Protein AF-0000000070386193 (afdb_homodimer)

Structure (mmCIF, N/CA/C/O backbone):
data_AF-0000000070386193-model_v1
#
loop_
_entity.id
_entity.type
_entity.pdbx_description
1 polymer 'Prefoldin, alpha subunit'
#
loop_
_atom_site.group_PDB
_atom_site.id
_atom_site.type_symbol
_atom_site.label_atom_id
_atom_site.label_alt_id
_atom_site.label_comp_id
_atom_site.label_asym_id
_atom_site.label_entity_id
_atom_site.label_seq_id
_atom_site.pdbx_PDB_ins_code
_atom_site.Cartn_x
_atom_site.Cartn_y
_atom_site.Cartn_z
_atom_site.occupancy
_atom_site.B_iso_or_equiv
_atom_site.auth_seq_id
_atom_site.auth_comp_id
_atom_site.auth_asym_id
_atom_site.auth_atom_id
_atom_site.pdbx_PDB_model_num
ATOM 1 N N . MET A 1 1 ? -49.719 42.375 26.406 1 38.84 1 MET A N 1
ATOM 2 C CA . MET A 1 1 ? -48.562 41.531 26.719 1 38.84 1 MET A CA 1
ATOM 3 C C . MET A 1 1 ? -47.625 41.406 25.516 1 38.84 1 MET A C 1
ATOM 5 O O . MET A 1 1 ? -47.938 40.688 24.562 1 38.84 1 MET A O 1
ATOM 9 N N . SER A 1 2 ? -46.938 42.469 25.047 1 48.66 2 SER A N 1
ATOM 10 C CA . SER A 1 2 ? -46 42.594 23.938 1 48.66 2 SER A CA 1
ATOM 11 C C . SER A 1 2 ? -44.812 41.625 24.109 1 48.66 2 SER A C 1
ATOM 13 O O . SER A 1 2 ? -44.094 41.688 25.109 1 48.66 2 SER A O 1
ATOM 15 N N . ALA A 1 3 ? -44.969 40.375 23.719 1 50.62 3 ALA A N 1
ATOM 16 C CA . ALA A 1 3 ? -43.875 39.406 23.688 1 50.62 3 ALA A CA 1
ATOM 17 C C . ALA A 1 3 ? -42.656 40.031 23.031 1 50.62 3 ALA A C 1
ATOM 19 O O . ALA A 1 3 ? -42.719 40.531 21.906 1 50.62 3 ALA A O 1
ATOM 20 N N . ASN A 1 4 ? -41.812 40.75 23.75 1 44.84 4 ASN A N 1
ATOM 21 C CA . ASN A 1 4 ? -40.469 41.125 23.359 1 44.84 4 ASN A CA 1
ATOM 22 C C . ASN A 1 4 ? -39.75 39.938 22.734 1 44.84 4 ASN A C 1
ATOM 24 O O . ASN A 1 4 ? -39.406 38.969 23.422 1 44.84 4 ASN A O 1
ATOM 28 N N . SER A 1 5 ? -40.188 39.406 21.578 1 49.25 5 SER A N 1
ATOM 29 C CA . SER A 1 5 ? -39.344 38.5 20.812 1 49.25 5 SER A CA 1
ATOM 30 C C . SER A 1 5 ? -37.875 38.938 20.859 1 49.25 5 SER A C 1
ATOM 32 O O . SER A 1 5 ? -37.531 39.969 20.328 1 49.25 5 SER A O 1
ATOM 34 N N . SER A 1 6 ? -37.188 38.938 22 1 47.88 6 SER A N 1
ATOM 35 C CA . SER A 1 6 ? -35.75 39.156 22.109 1 47.88 6 SER A CA 1
ATOM 36 C C . SER A 1 6 ? -35 38.531 20.938 1 47.88 6 SER A C 1
ATOM 38 O O . SER A 1 6 ? -35 37.312 20.781 1 47.88 6 SER A O 1
ATOM 40 N N . THR A 1 7 ? -35.062 39.125 19.703 1 53.88 7 THR A N 1
ATOM 41 C CA . THR A 1 7 ? -34.156 38.781 18.594 1 53.88 7 THR A CA 1
ATOM 42 C C . THR A 1 7 ? -32.781 38.469 19.109 1 53.88 7 THR A C 1
ATOM 44 O O . THR A 1 7 ? -32.188 39.219 19.875 1 53.88 7 THR A O 1
ATOM 47 N N . PRO A 1 8 ? -32.531 37.188 19.438 1 58.28 8 PRO A N 1
ATOM 48 C CA . PRO A 1 8 ? -31.141 36.969 19.828 1 58.28 8 PRO A CA 1
ATOM 49 C C . PRO A 1 8 ? -30.156 37.875 19.094 1 58.28 8 PRO A C 1
ATOM 51 O O . PRO A 1 8 ? -30.406 38.25 17.953 1 58.28 8 PRO A O 1
ATOM 54 N N . SER A 1 9 ? -29.359 38.625 19.703 1 62.41 9 SER A N 1
ATOM 55 C CA . SER A 1 9 ? -28.406 39.625 19.188 1 62.41 9 SER A CA 1
ATOM 56 C C . SER A 1 9 ? -27.531 39 18.109 1 62.41 9 SER A C 1
ATOM 58 O O . SER A 1 9 ? -27.281 37.781 18.109 1 62.41 9 SER A O 1
ATOM 60 N N . ARG A 1 10 ? -27.516 39.594 16.891 1 66.5 10 ARG A N 1
ATOM 61 C CA . ARG A 1 10 ? -26.688 39.281 15.734 1 66.5 10 ARG A CA 1
ATOM 62 C C . ARG A 1 10 ? -25.359 38.688 16.156 1 66.5 10 ARG A C 1
ATOM 64 O O . ARG A 1 10 ? -24.844 37.75 15.508 1 66.5 10 ARG A O 1
ATOM 71 N N . THR A 1 11 ? -24.922 39.125 17.312 1 66.75 11 THR A N 1
ATOM 72 C CA . THR A 1 11 ? -23.609 38.656 17.766 1 66.75 11 THR A CA 1
ATOM 73 C C . THR A 1 11 ? -23.656 37.219 18.266 1 66.75 11 THR A C 1
ATOM 75 O O . THR A 1 11 ? -22.766 36.438 17.969 1 66.75 11 THR A O 1
ATOM 78 N N . THR A 1 12 ? -24.781 36.969 19.031 1 74.19 12 THR A N 1
ATOM 79 C CA . THR A 1 12 ? -24.922 35.625 19.578 1 74.19 12 THR A CA 1
ATOM 80 C C . THR A 1 12 ? -25.156 34.625 18.469 1 74.19 12 THR A C 1
ATOM 82 O O . THR A 1 12 ? -24.594 33.531 18.484 1 74.19 12 THR A O 1
ATOM 85 N N . GLN A 1 13 ? -26.016 35.094 17.516 1 75.5 13 GLN A N 1
ATOM 86 C CA . GLN A 1 13 ? -26.281 34.219 16.391 1 75.5 13 GLN A CA 1
ATOM 87 C C . GLN A 1 13 ? -25.016 33.906 15.602 1 75.5 13 GLN A C 1
ATOM 89 O O . GLN A 1 13 ? -24.781 32.75 15.203 1 75.5 13 GLN A O 1
ATOM 94 N N . SER A 1 14 ? -24.203 34.969 15.484 1 79.19 14 SER A N 1
ATOM 95 C CA . SER A 1 14 ? -22.953 34.812 14.766 1 79.19 14 SER A CA 1
ATOM 96 C C . SER A 1 14 ? -22 33.875 15.492 1 79.19 14 SER A C 1
ATOM 98 O O . SER A 1 14 ? -21.312 33.062 14.867 1 79.19 14 SER A O 1
ATOM 100 N N . GLN A 1 15 ? -22.125 33.938 16.812 1 82.12 15 GLN A N 1
ATOM 101 C CA . GLN A 1 15 ? -21.266 33.062 17.625 1 82.12 15 GLN A CA 1
ATOM 102 C C . GLN A 1 15 ? -21.719 31.625 17.578 1 82.12 15 GLN A C 1
ATOM 104 O O . GLN A 1 15 ? -20.891 30.703 17.531 1 82.12 15 GLN A O 1
ATOM 109 N N . VAL A 1 16 ? -23.078 31.484 17.672 1 82.19 16 VAL A N 1
ATOM 110 C CA . VAL A 1 16 ? -23.641 30.141 17.594 1 82.19 16 VAL A CA 1
ATOM 111 C C . VAL A 1 16 ? -23.281 29.5 16.266 1 82.19 16 VAL A C 1
ATOM 113 O O . VAL A 1 16 ? -22.891 28.344 16.203 1 82.19 16 VAL A O 1
ATOM 116 N N . TYR A 1 17 ? -23.328 30.281 15.211 1 81.31 17 TYR A N 1
ATOM 117 C CA . TYR A 1 17 ? -23.016 29.781 13.875 1 81.31 17 TYR A CA 1
ATOM 118 C C . TYR A 1 17 ? -21.547 29.453 13.75 1 81.31 17 TYR A C 1
ATOM 120 O O . TYR A 1 17 ? -21.172 28.438 13.164 1 81.31 17 TYR A O 1
ATOM 128 N N . SER A 1 18 ? -20.828 30.312 14.305 1 85.44 18 SER A N 1
ATOM 129 C CA . SER A 1 18 ? -19.391 30.094 14.258 1 85.44 18 SER A CA 1
ATOM 130 C C . SER A 1 18 ? -19.016 28.812 14.992 1 85.44 18 SER A C 1
ATOM 132 O O . SER A 1 18 ? -18.141 28.062 14.539 1 85.44 18 SER A O 1
ATOM 134 N N . ALA A 1 19 ? -19.766 28.641 16.031 1 87.62 19 ALA A N 1
ATOM 135 C CA . ALA A 1 19 ? -19.531 27.422 16.797 1 87.62 19 ALA A CA 1
ATOM 136 C C . ALA A 1 19 ? -19.984 26.203 16.016 1 87.62 19 ALA A C 1
ATOM 138 O O . ALA A 1 19 ? -19.312 25.172 16 1 87.62 19 ALA A O 1
ATOM 139 N N . HIS A 1 20 ? -21.156 26.328 15.391 1 90.25 20 HIS A N 1
ATOM 140 C CA . HIS A 1 20 ? -21.672 25.234 14.57 1 90.25 20 HIS A CA 1
ATOM 141 C C . HIS A 1 20 ? -20.734 24.922 13.414 1 90.25 20 HIS A C 1
ATOM 143 O O . HIS A 1 20 ? -20.484 23.75 13.109 1 90.25 20 HIS A O 1
ATOM 149 N N . LEU A 1 21 ? -20.25 25.938 12.82 1 89 21 LEU A N 1
ATOM 150 C CA . LEU A 1 21 ? -19.312 25.781 11.711 1 89 21 LEU A CA 1
ATOM 151 C C . LEU A 1 21 ? -18.047 25.047 12.156 1 89 21 LEU A C 1
ATOM 153 O O . LEU A 1 21 ? -17.641 24.062 11.531 1 89 21 LEU A O 1
ATOM 157 N N . ARG A 1 22 ? -17.594 25.438 13.281 1 88.69 22 ARG A N 1
ATOM 158 C CA . ARG A 1 22 ? -16.297 24.938 13.742 1 88.69 22 ARG A CA 1
ATOM 159 C C . ARG A 1 22 ? -16.438 23.547 14.359 1 88.69 22 ARG A C 1
ATOM 161 O O . ARG A 1 22 ? -15.578 22.688 14.133 1 88.69 22 ARG A O 1
ATOM 168 N N . ASN A 1 23 ? -17.547 23.266 14.922 1 91.62 23 ASN A N 1
ATOM 169 C CA . ASN A 1 23 ? -17.641 22.062 15.719 1 91.62 23 ASN A CA 1
ATOM 170 C C . ASN A 1 23 ? -18.406 20.953 14.984 1 91.62 23 ASN A C 1
ATOM 172 O O . ASN A 1 23 ? -18.344 19.781 15.367 1 91.62 23 ASN A O 1
ATOM 176 N N . ALA A 1 24 ? -19.141 21.344 13.977 1 90.94 24 ALA A N 1
ATOM 177 C CA . ALA A 1 24 ? -20 20.344 13.352 1 90.94 24 ALA A CA 1
ATOM 178 C C . ALA A 1 24 ? -19.734 20.25 11.852 1 90.94 24 ALA A C 1
ATOM 180 O O . ALA A 1 24 ? -19.234 19.234 11.367 1 90.94 24 ALA A O 1
ATOM 181 N N . LEU A 1 25 ? -19.859 21.484 11.102 1 92.94 25 LEU A N 1
ATOM 182 C CA . LEU A 1 25 ? -19.859 21.438 9.641 1 92.94 25 LEU A CA 1
ATOM 183 C C . LEU A 1 25 ? -18.469 21.141 9.109 1 92.94 25 LEU A C 1
ATOM 185 O O . LEU A 1 25 ? -18.297 20.328 8.195 1 92.94 25 LEU A O 1
ATOM 189 N N . LEU A 1 26 ? -17.547 21.734 9.75 1 93.94 26 LEU A N 1
ATOM 190 C CA . LEU A 1 26 ? -16.188 21.578 9.258 1 93.94 26 LEU A CA 1
ATOM 191 C C . LEU A 1 26 ? -15.672 20.156 9.539 1 93.94 26 LEU A C 1
ATOM 193 O O . LEU A 1 26 ? -15.133 19.5 8.641 1 93.94 26 LEU A O 1
ATOM 197 N N . PRO A 1 27 ? -15.883 19.656 10.766 1 96.25 27 PRO A N 1
ATOM 198 C CA . PRO A 1 27 ? -15.484 18.266 11.016 1 96.25 27 PRO A CA 1
ATOM 199 C C . PRO A 1 27 ? -16.25 17.266 10.156 1 96.25 27 PRO A C 1
ATOM 201 O O . PRO A 1 27 ? -15.664 16.281 9.688 1 96.25 27 PRO A O 1
ATOM 204 N N . GLU A 1 28 ? -17.469 17.516 9.898 1 96.75 28 GLU A N 1
ATOM 205 C CA . GLU A 1 28 ? -18.281 16.625 9.07 1 96.75 28 GLU A CA 1
ATOM 206 C C . GLU A 1 28 ? -17.781 16.609 7.625 1 96.75 28 GLU A C 1
ATOM 208 O O . GLU A 1 28 ? -17.75 15.555 6.984 1 96.75 28 GLU A O 1
ATOM 213 N N . LEU A 1 29 ? -17.422 17.781 7.125 1 97 29 LEU A N 1
ATOM 214 C CA . LEU A 1 29 ? -16.875 17.891 5.77 1 97 29 LEU A CA 1
ATOM 215 C C . LEU A 1 29 ? -15.578 17.109 5.641 1 97 29 LEU A C 1
ATOM 217 O O . LEU A 1 29 ? -15.383 16.375 4.676 1 97 29 LEU A O 1
ATOM 221 N N . GLU A 1 30 ? -14.75 17.281 6.664 1 96.81 30 GLU A N 1
ATOM 222 C CA . GLU A 1 30 ? -13.477 16.578 6.648 1 96.81 30 GLU A CA 1
ATOM 223 C C . GLU A 1 30 ? -13.68 15.062 6.68 1 96.81 30 GLU A C 1
ATOM 225 O O . GLU A 1 30 ? -13.023 14.328 5.941 1 96.81 30 GLU A O 1
ATOM 230 N N . ASN A 1 31 ? -14.578 14.625 7.496 1 97.62 31 ASN A N 1
ATOM 231 C CA . ASN A 1 31 ? -14.891 13.203 7.578 1 97.62 31 ASN A CA 1
ATOM 232 C C . ASN A 1 31 ? -15.43 12.672 6.25 1 97.62 31 ASN A C 1
ATOM 234 O O . ASN A 1 31 ? -15.047 11.594 5.809 1 97.62 31 ASN A O 1
ATOM 238 N N . THR A 1 32 ? -16.234 13.414 5.652 1 98.31 32 THR A N 1
ATOM 239 C CA . THR A 1 32 ? -16.828 13.016 4.383 1 98.31 32 THR A CA 1
ATOM 240 C C . THR A 1 32 ? -15.773 12.914 3.295 1 98.31 32 THR A C 1
ATOM 242 O O . THR A 1 32 ? -15.773 11.977 2.502 1 98.31 32 THR A O 1
ATOM 245 N N . ARG A 1 33 ? -14.891 13.844 3.289 1 98 33 ARG A N 1
ATOM 246 C CA . ARG A 1 33 ? -13.82 13.828 2.303 1 98 33 ARG A CA 1
ATOM 247 C C . ARG A 1 33 ? -12.906 12.625 2.514 1 98 33 ARG A C 1
ATOM 249 O O . ARG A 1 33 ? -12.445 12.008 1.547 1 98 33 ARG A O 1
ATOM 256 N N . GLN A 1 34 ? -12.641 12.312 3.768 1 97.62 34 GLN A N 1
ATOM 257 C CA . GLN A 1 34 ? -11.836 11.141 4.078 1 97.62 34 GLN A CA 1
ATOM 258 C C . GLN A 1 34 ? -12.531 9.859 3.617 1 97.62 34 GLN A C 1
ATOM 260 O O . GLN A 1 34 ? -11.891 8.977 3.035 1 97.62 34 GLN A O 1
ATOM 265 N N . ARG A 1 35 ? -13.766 9.773 3.85 1 98.06 35 ARG A N 1
ATOM 266 C CA . ARG A 1 35 ? -14.531 8.609 3.424 1 98.06 35 ARG A CA 1
ATOM 267 C C . ARG A 1 35 ? -14.57 8.508 1.902 1 98.06 35 ARG A C 1
ATOM 269 O O . ARG A 1 35 ? -14.477 7.41 1.348 1 98.06 35 ARG A O 1
ATOM 276 N N . LEU A 1 36 ? -14.727 9.656 1.282 1 98.25 36 LEU A N 1
ATOM 277 C CA . LEU A 1 36 ? -14.719 9.695 -0.176 1 98.25 36 LEU A CA 1
ATOM 278 C C . LEU A 1 36 ? -13.391 9.195 -0.728 1 98.25 36 LEU A C 1
ATOM 280 O O . LEU A 1 36 ? -13.359 8.391 -1.663 1 98.25 36 LEU A O 1
ATOM 284 N N . SER A 1 37 ? -12.289 9.641 -0.143 1 97.75 37 SER A N 1
ATOM 285 C CA . SER A 1 37 ? -10.961 9.203 -0.559 1 97.75 37 SER A CA 1
ATOM 286 C C . SER A 1 37 ? -10.797 7.695 -0.397 1 97.75 37 SER A C 1
ATOM 288 O O . SER A 1 37 ? -10.266 7.023 -1.281 1 97.75 37 SER A O 1
ATOM 290 N N . THR A 1 38 ? -11.266 7.199 0.693 1 97.94 38 THR A N 1
ATOM 291 C CA . THR A 1 38 ? -11.18 5.77 0.973 1 97.94 38 THR A CA 1
ATOM 292 C C . THR A 1 38 ? -11.969 4.965 -0.055 1 97.94 38 THR A C 1
ATOM 294 O O . THR A 1 38 ? -11.469 3.982 -0.604 1 97.94 38 THR A O 1
ATOM 297 N N . VAL A 1 39 ? -13.125 5.406 -0.337 1 98.44 39 VAL A N 1
ATOM 298 C CA . VAL A 1 39 ? -13.992 4.691 -1.272 1 98.44 39 VAL A CA 1
ATOM 299 C C . VAL A 1 39 ? -13.383 4.734 -2.672 1 98.44 39 VAL A C 1
ATOM 301 O O . VAL A 1 39 ? -13.453 3.752 -3.416 1 98.44 39 VAL A O 1
ATOM 304 N N . GLU A 1 40 ? -12.844 5.836 -3.029 1 98.5 40 GLU A N 1
ATOM 305 C CA . GLU A 1 40 ? -12.188 5.957 -4.332 1 98.5 40 GLU A CA 1
ATOM 306 C C . GLU A 1 40 ? -11.008 4.996 -4.445 1 98.5 40 GLU A C 1
ATOM 308 O O . GLU A 1 40 ? -10.789 4.398 -5.5 1 98.5 40 GLU A O 1
ATOM 313 N N . THR A 1 41 ? -10.258 4.902 -3.387 1 97.5 41 THR A N 1
ATOM 314 C CA . THR A 1 41 ? -9.164 3.947 -3.35 1 97.5 41 THR A CA 1
ATOM 315 C C . THR A 1 41 ? -9.68 2.521 -3.518 1 97.5 41 THR A C 1
ATOM 317 O O . THR A 1 41 ? -9.109 1.731 -4.273 1 97.5 41 THR A O 1
ATOM 320 N N . ASP A 1 42 ? -10.758 2.176 -2.834 1 97.56 42 ASP A N 1
ATOM 321 C CA . ASP A 1 42 ? -11.375 0.857 -2.957 1 97.56 42 ASP A CA 1
ATOM 322 C C . ASP A 1 42 ? -11.828 0.593 -4.391 1 97.56 42 ASP A C 1
ATOM 324 O O . ASP A 1 42 ? -11.602 -0.495 -4.926 1 97.56 42 ASP A O 1
ATOM 328 N N . ILE A 1 43 ? -12.43 1.538 -4.953 1 98.44 43 ILE A N 1
ATOM 329 C CA . ILE A 1 43 ? -12.922 1.397 -6.32 1 98.44 43 ILE A CA 1
ATOM 330 C C . ILE A 1 43 ? -11.75 1.103 -7.258 1 98.44 43 ILE A C 1
ATOM 332 O O . ILE A 1 43 ? -11.844 0.218 -8.109 1 98.44 43 ILE A O 1
ATOM 336 N N . ALA A 1 44 ? -10.711 1.867 -7.129 1 98.06 44 ALA A N 1
ATOM 337 C CA . ALA A 1 44 ? -9.539 1.65 -7.969 1 98.06 44 ALA A CA 1
ATOM 338 C C . ALA A 1 44 ? -9 0.232 -7.801 1 98.06 44 ALA A C 1
ATOM 340 O O . ALA A 1 44 ? -8.641 -0.423 -8.781 1 98.06 44 ALA A O 1
ATOM 341 N N . GLU A 1 45 ? -8.961 -0.254 -6.605 1 96.94 45 GLU A N 1
ATOM 342 C CA . GLU A 1 45 ? -8.461 -1.593 -6.316 1 96.94 45 GLU A CA 1
ATOM 343 C C . GLU A 1 45 ? -9.328 -2.662 -6.973 1 96.94 45 GLU A C 1
ATOM 345 O O . GLU A 1 45 ? -8.812 -3.592 -7.598 1 96.94 45 GLU A O 1
ATOM 350 N N . TYR A 1 46 ? -10.547 -2.51 -6.844 1 97.56 46 TYR A N 1
ATOM 351 C CA . TYR A 1 46 ? -11.453 -3.498 -7.41 1 97.56 46 TYR A CA 1
ATOM 352 C C . TYR A 1 46 ? -11.484 -3.406 -8.93 1 97.56 46 TYR A C 1
ATOM 354 O O . TYR A 1 46 ? -11.664 -4.414 -9.617 1 97.56 46 TYR A O 1
ATOM 362 N N . ALA A 1 47 ? -11.375 -2.203 -9.453 1 97.69 47 ALA A N 1
ATOM 363 C CA . ALA A 1 47 ? -11.289 -2.051 -10.906 1 97.69 47 ALA A CA 1
ATOM 364 C C . ALA A 1 47 ? -10.07 -2.781 -11.461 1 97.69 47 ALA A C 1
ATOM 366 O O . ALA A 1 47 ? -10.164 -3.467 -12.484 1 97.69 47 ALA A O 1
ATOM 367 N N . LEU A 1 48 ? -8.961 -2.65 -10.789 1 96.62 48 LEU A N 1
ATOM 368 C CA . LEU A 1 48 ? -7.754 -3.363 -11.188 1 96.62 48 LEU A CA 1
ATOM 369 C C . LEU A 1 48 ? -7.961 -4.871 -11.102 1 96.62 48 LEU A C 1
ATOM 371 O O . LEU A 1 48 ? -7.535 -5.613 -11.992 1 96.62 48 LEU A O 1
ATOM 375 N N . LEU A 1 49 ? -8.578 -5.258 -10.078 1 96.62 49 LEU A N 1
ATOM 376 C CA . LEU A 1 49 ? -8.867 -6.676 -9.898 1 96.62 49 LEU A CA 1
ATOM 377 C C . LEU A 1 49 ? -9.75 -7.199 -11.031 1 96.62 49 LEU A C 1
ATOM 379 O O . LEU A 1 49 ? -9.508 -8.289 -11.555 1 96.62 49 LEU A O 1
ATOM 383 N N . LYS A 1 50 ? -10.734 -6.449 -11.336 1 96.69 50 LYS A N 1
ATOM 384 C CA . LYS A 1 50 ? -11.602 -6.824 -12.453 1 96.69 50 LYS A CA 1
ATOM 385 C C . LYS A 1 50 ? -10.797 -7.035 -13.734 1 96.69 50 LYS A C 1
ATOM 387 O O . LYS A 1 50 ? -11.016 -8.008 -14.453 1 96.69 50 LYS A O 1
ATOM 392 N N . ASP A 1 51 ? -9.93 -6.145 -13.984 1 96.19 51 ASP A N 1
ATOM 393 C CA . ASP A 1 51 ? -9.086 -6.246 -15.164 1 96.19 51 ASP A CA 1
ATOM 394 C C . ASP A 1 51 ? -8.242 -7.516 -15.133 1 96.19 51 ASP A C 1
ATOM 396 O O . ASP A 1 51 ? -8.078 -8.195 -16.156 1 96.19 51 ASP A O 1
ATOM 400 N N . LYS A 1 52 ? -7.656 -7.809 -13.938 1 94.19 52 LYS A N 1
ATOM 401 C CA . LYS A 1 52 ? -6.848 -9.016 -13.781 1 94.19 52 LYS A CA 1
ATOM 402 C C . LYS A 1 52 ? -7.684 -10.273 -14.031 1 94.19 52 LYS A C 1
ATOM 404 O O . LYS A 1 52 ? -7.234 -11.195 -14.703 1 94.19 52 LYS A O 1
ATOM 409 N N . ILE A 1 53 ? -8.859 -10.281 -13.531 1 93.75 53 ILE A N 1
ATOM 410 C CA . ILE A 1 53 ? -9.75 -11.414 -13.695 1 93.75 53 ILE A CA 1
ATOM 411 C C . ILE A 1 53 ? -10.133 -11.57 -15.164 1 93.75 53 ILE A C 1
ATOM 413 O O . ILE A 1 53 ? -10.141 -12.68 -15.695 1 93.75 53 ILE A O 1
ATOM 417 N N . ASP A 1 54 ? -10.438 -10.461 -15.789 1 93 54 ASP A N 1
ATOM 418 C CA . ASP A 1 54 ? -10.742 -10.477 -17.219 1 93 54 ASP A CA 1
ATOM 419 C C . ASP A 1 54 ? -9.578 -11.055 -18.016 1 93 54 ASP A C 1
ATOM 421 O O . ASP A 1 54 ? -9.781 -11.82 -18.969 1 93 54 ASP A O 1
ATOM 425 N N . GLY A 1 55 ? -8.391 -10.68 -17.594 1 91.69 55 GLY A N 1
ATOM 426 C CA . GLY A 1 55 ? -7.199 -11.219 -18.234 1 91.69 55 GLY A CA 1
ATOM 427 C C . GLY A 1 55 ? -7.07 -12.719 -18.078 1 91.69 55 GLY A C 1
ATOM 428 O O . GLY A 1 55 ? -6.691 -13.422 -19.016 1 91.69 55 GLY A O 1
ATOM 429 N N . LEU A 1 56 ? -7.387 -13.195 -16.922 1 90 56 LEU A N 1
ATOM 430 C CA . LEU A 1 56 ? -7.328 -14.625 -16.656 1 90 56 LEU A CA 1
ATOM 431 C C . LEU A 1 56 ? -8.352 -15.375 -17.5 1 90 56 LEU A C 1
ATOM 433 O O . LEU A 1 56 ? -8.078 -16.469 -18 1 90 56 LEU A O 1
ATOM 437 N N . GLN A 1 57 ? -9.469 -14.82 -17.688 1 87.75 57 GLN A N 1
ATOM 438 C CA . GLN A 1 57 ? -10.555 -15.453 -18.422 1 87.75 57 GLN A CA 1
ATOM 439 C C . GLN A 1 57 ? -10.219 -15.578 -19.906 1 87.75 57 GLN A C 1
ATOM 441 O O . GLN A 1 57 ? -10.711 -16.469 -20.578 1 87.75 57 GLN A O 1
ATOM 446 N N . LYS A 1 58 ? -9.453 -14.625 -20.328 1 88.44 58 LYS A N 1
ATOM 447 C CA . LYS A 1 58 ? -9.094 -14.617 -21.75 1 88.44 58 LYS A CA 1
ATOM 448 C C . LYS A 1 58 ? -8.07 -15.703 -22.062 1 88.44 58 LYS A C 1
ATOM 450 O O . LYS A 1 58 ? -7.875 -16.062 -23.219 1 88.44 58 LYS A O 1
ATOM 455 N N . GLU A 1 59 ? -7.527 -16.188 -20.953 1 84.88 59 GLU A N 1
ATOM 456 C CA . GLU A 1 59 ? -6.539 -17.25 -21.156 1 84.88 59 GLU A CA 1
ATOM 457 C C . GLU A 1 59 ? -7.203 -18.562 -21.547 1 84.88 59 GLU A C 1
ATOM 459 O O . GLU A 1 59 ? -8.273 -18.906 -21.031 1 84.88 59 GLU A O 1
ATOM 464 N N . LYS A 1 60 ? -6.848 -19.234 -22.641 1 71.75 60 LYS A N 1
ATOM 465 C CA . LYS A 1 60 ? -7.449 -20.438 -23.219 1 71.75 60 LYS A CA 1
ATOM 466 C C . LYS A 1 60 ? -7.098 -21.672 -22.391 1 71.75 60 LYS A C 1
ATOM 468 O O . LYS A 1 60 ? -7.863 -22.641 -22.344 1 71.75 60 LYS A O 1
ATOM 473 N N . GLY A 1 61 ? -5.902 -21.656 -21.781 1 70.56 61 GLY A N 1
ATOM 474 C CA . GLY A 1 61 ? -5.48 -22.844 -21.047 1 70.56 61 GLY A CA 1
ATOM 475 C C . GLY A 1 61 ? -5.742 -22.75 -19.562 1 70.56 61 GLY A C 1
ATOM 476 O O . GLY A 1 61 ? -6.121 -21.688 -19.062 1 70.56 61 GLY A O 1
ATOM 477 N N . LYS A 1 62 ? -5.797 -23.922 -19 1 74.25 62 LYS A N 1
ATOM 478 C CA . LYS A 1 62 ? -5.98 -24.016 -17.547 1 74.25 62 LYS A CA 1
ATOM 479 C C . LYS A 1 62 ? -4.758 -23.469 -16.797 1 74.25 62 LYS A C 1
ATOM 481 O O . LYS A 1 62 ? -4.887 -22.906 -15.719 1 74.25 62 LYS A O 1
ATOM 486 N N . GLU A 1 63 ? -3.66 -23.578 -17.578 1 83.38 63 GLU A N 1
ATOM 487 C CA . GLU A 1 63 ? -2.422 -23.156 -16.938 1 83.38 63 GLU A CA 1
ATOM 488 C C . GLU A 1 63 ? -1.964 -21.797 -17.469 1 83.38 63 GLU A C 1
ATOM 490 O O . GLU A 1 63 ? -2.016 -21.562 -18.688 1 83.38 63 GLU A O 1
ATOM 495 N N . VAL A 1 64 ? -1.681 -20.891 -16.531 1 89.38 64 VAL A N 1
ATOM 496 C CA . VAL A 1 64 ? -1.229 -19.562 -16.906 1 89.38 64 VAL A CA 1
ATOM 497 C C . VAL A 1 64 ? 0.132 -19.281 -16.266 1 89.38 64 VAL A C 1
ATOM 499 O O . VAL A 1 64 ? 0.302 -19.422 -15.062 1 89.38 64 VAL A O 1
ATOM 502 N N . ASN A 1 65 ? 1.1 -18.984 -17.156 1 89.31 65 ASN A N 1
ATOM 503 C CA . ASN A 1 65 ? 2.377 -18.5 -16.641 1 89.31 65 ASN A CA 1
ATOM 504 C C . ASN A 1 65 ? 2.305 -17.016 -16.266 1 89.31 65 ASN A C 1
ATOM 506 O O . ASN A 1 65 ? 1.793 -16.203 -17.047 1 89.31 65 ASN A O 1
ATOM 510 N N . THR A 1 66 ? 2.705 -16.734 -15.078 1 89.81 66 THR A N 1
ATOM 511 C CA . THR A 1 66 ? 2.633 -15.367 -14.594 1 89.81 66 THR A CA 1
ATOM 512 C C . THR A 1 66 ? 3.768 -15.078 -13.609 1 89.81 66 THR A C 1
ATOM 514 O O . THR A 1 66 ? 4.766 -15.805 -13.586 1 89.81 66 THR A O 1
ATOM 517 N N . MET A 1 67 ? 3.684 -13.852 -13.031 1 88.75 67 MET A N 1
ATOM 518 C CA . MET A 1 67 ? 4.633 -13.469 -11.984 1 88.75 67 MET A CA 1
ATOM 519 C C . MET A 1 67 ? 3.906 -13.047 -10.711 1 88.75 67 MET A C 1
ATOM 521 O O . MET A 1 67 ? 2.791 -12.531 -10.773 1 88.75 67 MET A O 1
ATOM 525 N N . SER A 1 68 ? 4.516 -13.414 -9.602 1 91.75 68 SER A N 1
ATOM 526 C CA . SER A 1 68 ? 4.004 -12.984 -8.305 1 91.75 68 SER A CA 1
ATOM 527 C C . SER A 1 68 ? 5.008 -12.086 -7.586 1 91.75 68 SER A C 1
ATOM 529 O O . SER A 1 68 ? 6.203 -12.391 -7.551 1 91.75 68 SER A O 1
ATOM 531 N N . GLU A 1 69 ? 4.406 -11.047 -7.07 1 91.81 69 GLU A N 1
ATOM 532 C CA . GLU A 1 69 ? 5.281 -10.133 -6.344 1 91.81 69 GLU A CA 1
ATOM 533 C C . GLU A 1 69 ? 5.527 -10.625 -4.918 1 91.81 69 GLU A C 1
ATOM 535 O O . GLU A 1 69 ? 4.582 -10.969 -4.203 1 91.81 69 GLU A O 1
ATOM 540 N N . MET A 1 70 ? 6.809 -10.633 -4.52 1 91.25 70 MET A N 1
ATOM 541 C CA . MET A 1 70 ? 7.18 -11.039 -3.168 1 91.25 70 MET A CA 1
ATOM 542 C C . MET A 1 70 ? 7.273 -9.836 -2.238 1 91.25 70 MET A C 1
ATOM 544 O O . MET A 1 70 ? 7.09 -9.969 -1.026 1 91.25 70 MET A O 1
ATOM 548 N N . GLY A 1 71 ? 7.621 -8.734 -2.826 1 91.69 71 GLY A N 1
ATOM 549 C CA . GLY A 1 71 ? 7.816 -7.508 -2.068 1 91.69 71 GLY A CA 1
ATOM 550 C C . GLY A 1 71 ? 9.031 -6.719 -2.508 1 91.69 71 GLY A C 1
ATOM 551 O O . GLY A 1 71 ? 10.016 -7.297 -2.99 1 91.69 71 GLY A O 1
ATOM 552 N N . ALA A 1 72 ? 8.922 -5.383 -2.422 1 92.62 72 ALA A N 1
ATOM 553 C CA . ALA A 1 72 ? 10.047 -4.473 -2.629 1 92.62 72 ALA A CA 1
ATOM 554 C C . ALA A 1 72 ? 10.633 -4.629 -4.031 1 92.62 72 ALA A C 1
ATOM 556 O O . ALA A 1 72 ? 11.852 -4.594 -4.207 1 92.62 72 ALA A O 1
ATOM 557 N N . GLY A 1 73 ? 9.797 -4.977 -4.945 1 92.25 73 GLY A N 1
ATOM 558 C CA . GLY A 1 73 ? 10.227 -5.059 -6.336 1 92.25 73 GLY A CA 1
ATOM 559 C C . GLY A 1 73 ? 10.805 -6.41 -6.703 1 92.25 73 GLY A C 1
ATOM 560 O O . GLY A 1 73 ? 11.391 -6.57 -7.773 1 92.25 73 GLY A O 1
ATOM 561 N N . VAL A 1 74 ? 10.648 -7.273 -5.832 1 94 74 VAL A N 1
ATOM 562 C CA . VAL A 1 74 ? 11.117 -8.625 -6.102 1 94 74 VAL A CA 1
ATOM 563 C C . VAL A 1 74 ? 9.961 -9.5 -6.578 1 94 74 VAL A C 1
ATOM 565 O O . VAL A 1 74 ? 8.891 -9.5 -5.965 1 94 74 VAL A O 1
ATOM 568 N N . TRP A 1 75 ? 10.25 -10.281 -7.668 1 93.88 75 TRP A N 1
ATOM 569 C CA . TRP A 1 75 ? 9.219 -11.102 -8.305 1 93.88 75 TRP A CA 1
ATOM 570 C C . TRP A 1 75 ? 9.719 -12.531 -8.516 1 93.88 75 TRP A C 1
ATOM 572 O O . TRP A 1 75 ? 10.922 -12.758 -8.664 1 93.88 75 TRP A O 1
ATOM 582 N N . VAL A 1 76 ? 8.789 -13.453 -8.5 1 92.94 76 VAL A N 1
ATOM 583 C CA . VAL A 1 76 ? 9.086 -14.836 -8.859 1 92.94 76 VAL A CA 1
ATOM 584 C C . VAL A 1 76 ? 8.156 -15.281 -9.992 1 92.94 76 VAL A C 1
ATOM 586 O O . VAL A 1 76 ? 7.004 -14.852 -10.062 1 92.94 76 VAL A O 1
ATOM 589 N N . HIS A 1 77 ? 8.719 -16.078 -10.891 1 91.69 77 HIS A N 1
ATOM 590 C CA . HIS A 1 77 ? 7.879 -16.688 -11.922 1 91.69 77 HIS A CA 1
ATOM 591 C C . HIS A 1 77 ? 6.953 -17.75 -11.336 1 91.69 77 HIS A C 1
ATOM 593 O O . HIS A 1 77 ? 7.398 -18.625 -10.594 1 91.69 77 HIS A O 1
ATOM 599 N N . THR A 1 78 ? 5.719 -17.562 -11.664 1 93.56 78 THR A N 1
ATOM 600 C CA . THR A 1 78 ? 4.727 -18.5 -11.125 1 93.56 78 THR A CA 1
ATOM 601 C C . THR A 1 78 ? 3.809 -19 -12.234 1 93.56 78 THR A C 1
ATOM 603 O O . THR A 1 78 ? 3.789 -18.453 -13.33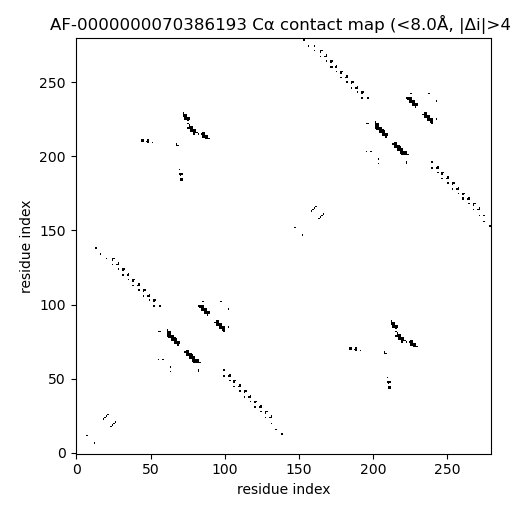6 1 93.56 78 THR A O 1
ATOM 606 N N . THR A 1 79 ? 3.219 -20.125 -11.953 1 92.75 79 THR A N 1
ATOM 607 C CA . THR A 1 79 ? 2.178 -20.672 -12.812 1 92.75 79 THR A CA 1
ATOM 608 C C . THR A 1 79 ? 0.883 -20.875 -12.031 1 92.75 79 THR A C 1
ATOM 610 O O . THR A 1 79 ? 0.912 -21.266 -10.859 1 92.75 79 THR A O 1
ATOM 613 N N . ILE A 1 80 ? -0.151 -20.547 -12.648 1 93.5 80 ILE A N 1
ATOM 614 C CA . ILE A 1 80 ? -1.469 -20.906 -12.133 1 93.5 80 ILE A CA 1
ATOM 615 C C . ILE A 1 80 ? -1.933 -22.219 -12.789 1 93.5 80 ILE A C 1
ATOM 617 O O . ILE A 1 80 ? -2.301 -22.234 -13.969 1 93.5 80 ILE A O 1
ATOM 621 N N . PRO A 1 81 ? -1.914 -23.234 -12.031 1 90.38 81 PRO A N 1
ATOM 622 C CA . PRO A 1 81 ? -2.234 -24.516 -12.633 1 90.38 81 PRO A CA 1
ATOM 623 C C . PRO A 1 81 ? -3.707 -24.656 -13.016 1 90.38 81 PRO A C 1
ATOM 625 O O . PRO A 1 81 ? -4.051 -25.391 -13.93 1 90.38 81 PRO A O 1
ATOM 628 N N . ASP A 1 82 ? -4.582 -24.016 -12.312 1 89.81 82 ASP A N 1
ATOM 629 C CA . ASP A 1 82 ? -6.02 -24.094 -12.57 1 89.81 82 ASP A CA 1
ATOM 630 C C . ASP A 1 82 ? -6.703 -22.766 -12.266 1 89.81 82 ASP A C 1
ATOM 632 O O . ASP A 1 82 ? -6.879 -22.406 -11.102 1 89.81 82 ASP A O 1
ATOM 636 N N . ILE A 1 83 ? -7.117 -22.062 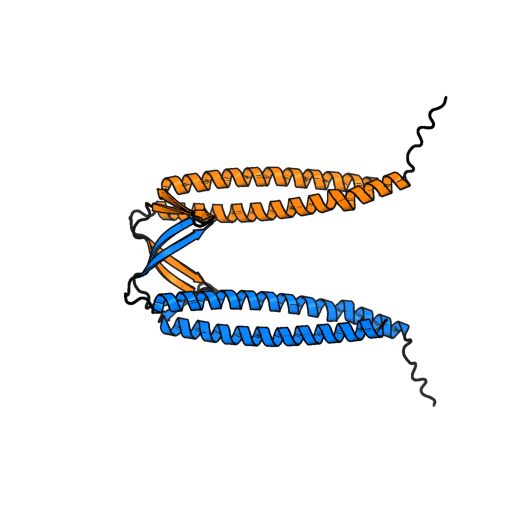-13.328 1 89.81 83 ILE A N 1
ATOM 637 C CA . ILE A 1 83 ? -7.668 -20.719 -13.172 1 89.81 83 ILE A CA 1
ATOM 638 C C . ILE A 1 83 ? -9.148 -20.812 -12.812 1 89.81 83 ILE A C 1
ATOM 640 O O . ILE A 1 83 ? -9.789 -19.797 -12.531 1 89.81 83 ILE A O 1
ATOM 644 N N . SER A 1 84 ? -9.711 -21.984 -12.758 1 89.06 84 SER A N 1
ATOM 645 C CA . SER A 1 84 ? -11.148 -22.141 -12.594 1 89.06 84 SER A CA 1
ATOM 646 C C . SER A 1 84 ? -11.578 -21.828 -11.156 1 89.06 84 SER A C 1
ATOM 648 O O . SER A 1 84 ? -12.758 -21.594 -10.891 1 89.06 84 SER A O 1
ATOM 650 N N . VAL A 1 85 ? -10.57 -21.922 -10.234 1 89.88 85 VAL A N 1
ATOM 651 C CA . VAL A 1 85 ? -10.922 -21.703 -8.836 1 89.88 85 VAL A CA 1
ATOM 652 C C . VAL A 1 85 ? -10.172 -20.484 -8.297 1 89.88 85 VAL A C 1
ATOM 654 O O . VAL A 1 85 ? -8.961 -20.344 -8.5 1 89.88 85 VAL A O 1
ATOM 657 N N . ILE A 1 86 ? -10.883 -19.641 -7.617 1 93.25 86 ILE A N 1
ATOM 658 C CA . ILE A 1 86 ? -10.375 -18.453 -6.961 1 93.25 86 ILE A CA 1
ATOM 659 C C . ILE A 1 86 ? -10.711 -18.5 -5.473 1 93.25 86 ILE A C 1
ATOM 661 O O . ILE A 1 86 ? -11.773 -18.984 -5.086 1 93.25 86 ILE A O 1
ATOM 665 N N . THR A 1 87 ? -9.773 -18 -4.68 1 95.81 87 THR A N 1
ATOM 666 C CA . THR A 1 87 ? -10 -17.969 -3.238 1 95.81 87 THR A CA 1
ATOM 667 C C . THR A 1 87 ? -10.234 -16.547 -2.764 1 95.81 87 THR A C 1
ATOM 669 O O . THR A 1 87 ? -9.445 -15.648 -3.064 1 95.81 87 THR A O 1
ATOM 672 N N . LEU A 1 88 ? -11.328 -16.375 -2.061 1 95.75 88 LEU A N 1
ATOM 673 C CA . LEU A 1 88 ? -11.672 -15.07 -1.492 1 95.75 88 LEU A CA 1
ATOM 674 C C . LEU A 1 88 ? -11.43 -15.055 0.013 1 95.75 88 LEU A C 1
ATOM 676 O O . LEU A 1 88 ? -11.875 -15.953 0.728 1 95.75 88 LEU A O 1
ATOM 680 N N . ASP A 1 89 ? -10.688 -14.07 0.482 1 94.31 89 ASP A N 1
ATOM 681 C CA . ASP A 1 89 ? -10.477 -13.859 1.912 1 94.31 89 ASP A CA 1
ATOM 682 C C . ASP A 1 89 ? -11.602 -13.031 2.518 1 94.31 89 ASP A C 1
ATOM 684 O O . ASP A 1 89 ? -11.766 -11.852 2.186 1 94.31 89 ASP A O 1
ATOM 688 N N . LEU A 1 90 ? -12.328 -13.586 3.49 1 91.25 90 LEU A N 1
ATOM 689 C CA . LEU A 1 90 ? -13.492 -12.93 4.078 1 91.25 90 LEU A CA 1
ATOM 690 C C . LEU A 1 90 ? -13.148 -12.32 5.434 1 91.25 90 LEU A C 1
ATOM 692 O O . LEU A 1 90 ? -14 -11.719 6.082 1 91.25 90 LEU A O 1
ATOM 696 N N . GLY A 1 91 ? -11.906 -12.492 5.777 1 89.06 91 GLY A N 1
ATOM 697 C CA . GLY A 1 91 ? -11.508 -12.047 7.102 1 89.06 91 GLY A CA 1
ATOM 698 C C . GLY A 1 91 ? -11.719 -13.094 8.172 1 89.06 91 GLY A C 1
ATOM 699 O O . GLY A 1 91 ? -12.453 -14.062 7.969 1 89.06 91 GLY A O 1
ATOM 700 N N . LEU A 1 92 ? -10.984 -12.961 9.359 1 90.81 92 LEU A N 1
ATOM 701 C CA . LEU A 1 92 ? -11.086 -13.836 10.516 1 90.81 92 LEU A CA 1
ATOM 702 C C . LEU A 1 92 ? -10.68 -15.258 10.164 1 90.81 92 LEU A C 1
ATOM 704 O O . LEU A 1 92 ? -11.305 -16.219 10.617 1 90.81 92 LEU A O 1
ATOM 708 N N . ASN A 1 93 ? -9.828 -15.398 9.109 1 89.62 93 ASN A N 1
ATOM 709 C CA . ASN A 1 93 ? -9.242 -16.641 8.633 1 89.62 93 ASN A CA 1
ATOM 710 C C . ASN A 1 93 ? -10.266 -17.5 7.883 1 89.62 93 ASN A C 1
ATOM 712 O O . ASN A 1 93 ? -10.188 -18.719 7.898 1 89.62 93 ASN A O 1
ATOM 716 N N . LEU A 1 94 ? -11.289 -16.781 7.484 1 93.62 94 LEU A N 1
ATOM 717 C CA . LEU A 1 94 ? -12.273 -17.453 6.641 1 93.62 94 LEU A CA 1
ATOM 718 C C . LEU A 1 94 ? -11.977 -17.219 5.164 1 93.62 94 LEU A C 1
ATOM 720 O O . LEU A 1 94 ? -11.609 -16.109 4.773 1 93.62 94 LEU A O 1
ATOM 724 N N . HIS A 1 95 ? -12.055 -18.406 4.508 1 94.75 95 HIS A N 1
ATOM 725 C CA . HIS A 1 95 ? -11.805 -18.344 3.07 1 94.75 95 HIS A CA 1
ATOM 726 C C . HIS A 1 95 ? -12.914 -19.031 2.287 1 94.75 95 HIS A C 1
ATOM 728 O O . HIS A 1 95 ? -13.5 -20.016 2.766 1 94.75 95 HIS A O 1
ATOM 734 N N . LEU A 1 96 ? -13.227 -18.484 1.121 1 94.44 96 LEU A N 1
ATOM 735 C CA . LEU A 1 96 ? -14.227 -19.047 0.224 1 94.44 96 LEU A CA 1
ATOM 736 C C . LEU A 1 96 ? -13.625 -19.328 -1.15 1 94.44 96 LEU A C 1
ATOM 738 O O . LEU A 1 96 ? -13.047 -18.438 -1.773 1 94.44 96 LEU A O 1
ATOM 742 N N . ASP A 1 97 ? -13.727 -20.594 -1.54 1 94.81 97 ASP A N 1
ATOM 743 C CA . ASP A 1 97 ? -13.375 -20.938 -2.914 1 94.81 97 ASP A CA 1
ATOM 744 C C . ASP A 1 97 ? -14.578 -20.797 -3.842 1 94.81 97 ASP A C 1
ATOM 746 O O . ASP A 1 97 ? -15.688 -21.219 -3.496 1 94.81 97 ASP A O 1
ATOM 750 N N . MET A 1 98 ? -14.344 -20.188 -4.926 1 95 98 MET A N 1
ATOM 751 C CA . MET A 1 98 ? -15.422 -20 -5.895 1 95 98 MET A CA 1
ATOM 752 C C . MET A 1 98 ? -14.891 -20.094 -7.32 1 95 98 MET A C 1
ATOM 754 O O . MET A 1 98 ? -13.695 -19.922 -7.555 1 95 98 MET A O 1
ATOM 758 N N . PRO A 1 99 ? -15.82 -20.438 -8.273 1 93.56 99 PRO A N 1
ATOM 759 C CA . PRO A 1 99 ? -15.406 -20.406 -9.68 1 93.56 99 PRO A CA 1
ATOM 760 C C . PRO A 1 99 ? -15.008 -19.016 -10.148 1 93.56 99 PRO A C 1
ATOM 762 O O . PRO A 1 99 ? -15.531 -18.016 -9.641 1 93.56 99 PRO A O 1
ATOM 765 N N . LEU A 1 100 ? -14.141 -18.938 -11.125 1 92.25 100 LEU A N 1
ATOM 766 C CA . LEU A 1 100 ? -13.664 -17.672 -11.688 1 92.25 100 LEU A CA 1
ATOM 767 C C . LEU A 1 100 ? -14.82 -16.812 -12.148 1 92.25 100 LEU A C 1
ATOM 769 O O . LEU A 1 100 ? -14.805 -15.586 -11.961 1 92.25 100 LEU A O 1
ATOM 773 N N . ALA A 1 101 ? -15.844 -17.406 -12.703 1 90.81 101 ALA A N 1
ATOM 774 C CA . ALA A 1 101 ? -17.016 -16.688 -13.188 1 90.81 101 ALA A CA 1
ATOM 775 C C . ALA A 1 101 ? -17.75 -16 -12.039 1 90.81 101 ALA A C 1
ATOM 777 O O . ALA A 1 101 ? -18.203 -14.859 -12.172 1 90.81 101 ALA A O 1
ATOM 778 N N . ASP A 1 102 ? -17.828 -16.641 -10.945 1 94.69 102 ASP A N 1
ATOM 779 C CA . ASP A 1 102 ? -18.469 -16.078 -9.766 1 94.69 102 ASP A CA 1
ATOM 780 C C . ASP A 1 102 ? -17.656 -14.914 -9.195 1 94.69 102 ASP A C 1
ATOM 782 O O . ASP A 1 102 ? -18.234 -13.938 -8.695 1 94.69 102 ASP A O 1
ATOM 786 N N . ALA A 1 103 ? -16.328 -15.086 -9.25 1 93.75 103 ALA A N 1
ATOM 787 C CA . ALA A 1 103 ? -15.461 -14.008 -8.789 1 93.75 103 ALA A CA 1
ATOM 788 C C . ALA A 1 103 ? -15.672 -12.742 -9.602 1 93.75 103 ALA A C 1
ATOM 790 O O . ALA A 1 103 ? -15.688 -11.633 -9.055 1 93.75 103 ALA A O 1
ATOM 791 N N . GLU A 1 104 ? -15.797 -12.891 -10.867 1 93.94 104 GLU A N 1
ATOM 792 C CA . GLU A 1 104 ? -16.047 -11.742 -11.727 1 93.94 104 GLU A CA 1
ATOM 793 C C . GLU A 1 104 ? -17.344 -11.031 -11.344 1 93.94 104 GLU A C 1
ATOM 795 O O . GLU A 1 104 ? -17.391 -9.805 -11.242 1 93.94 104 GLU A O 1
ATOM 800 N N . GLU A 1 105 ? -18.375 -11.836 -11.102 1 96.06 105 GLU A N 1
ATOM 801 C CA . GLU A 1 105 ? -19.656 -11.281 -10.703 1 96.06 105 GLU A CA 1
ATOM 802 C C . GLU A 1 105 ? -19.562 -10.594 -9.344 1 96.06 105 GLU A C 1
ATOM 804 O O . GLU A 1 105 ? -20.125 -9.516 -9.141 1 96.06 105 GLU A O 1
ATOM 809 N N . TYR A 1 106 ? -18.844 -11.25 -8.477 1 96.06 106 TYR A N 1
ATOM 810 C CA . TYR A 1 106 ? -18.609 -10.688 -7.152 1 96.06 106 TYR A CA 1
ATOM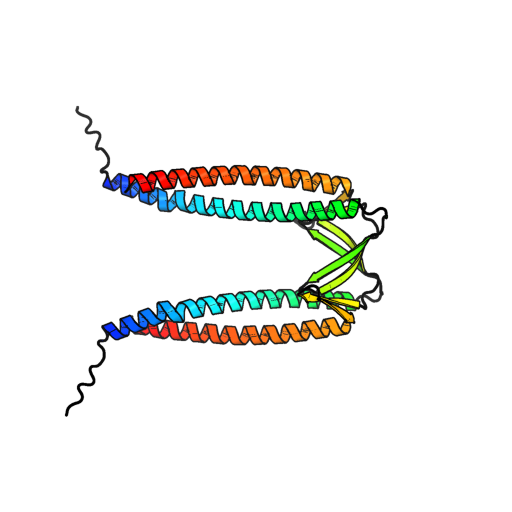 811 C C . TYR A 1 106 ? -17.969 -9.305 -7.254 1 96.06 106 TYR A C 1
ATOM 813 O O . TYR A 1 106 ? -18.438 -8.352 -6.625 1 96.06 106 TYR A O 1
ATOM 821 N N . VAL A 1 107 ? -16.938 -9.156 -8.031 1 97.25 107 VAL A N 1
ATOM 822 C CA . VAL A 1 107 ? -16.188 -7.91 -8.188 1 97.25 107 VAL A CA 1
ATOM 823 C C . VAL A 1 107 ? -17.078 -6.848 -8.82 1 97.25 107 VAL A C 1
ATOM 825 O O . VAL A 1 107 ? -17.078 -5.688 -8.398 1 97.25 107 VAL A O 1
ATOM 828 N N . LYS A 1 108 ? -17.891 -7.238 -9.797 1 97.25 108 LYS A N 1
ATOM 829 C CA . LYS A 1 108 ? -18.812 -6.312 -10.461 1 97.25 108 LYS A CA 1
ATOM 830 C C . LYS A 1 108 ? -19.828 -5.754 -9.469 1 97.25 108 LYS A C 1
ATOM 832 O O . LYS A 1 108 ? -20.094 -4.551 -9.445 1 97.25 108 LYS A O 1
ATOM 837 N N . LYS A 1 109 ? -20.328 -6.609 -8.695 1 97.56 109 LYS A N 1
ATOM 838 C CA . LYS A 1 109 ? -21.297 -6.195 -7.691 1 97.56 109 LYS A CA 1
ATOM 839 C C . LYS A 1 109 ? -20.672 -5.25 -6.672 1 97.56 109 LYS A C 1
ATOM 841 O O . LYS A 1 109 ? -21.25 -4.215 -6.332 1 97.56 109 LYS A O 1
ATOM 846 N N . LYS A 1 110 ? -19.484 -5.641 -6.23 1 97.31 110 LYS A N 1
ATOM 847 C CA . LYS A 1 110 ? -18.781 -4.805 -5.262 1 97.31 110 LYS A CA 1
ATOM 848 C C . LYS A 1 110 ? -18.484 -3.422 -5.84 1 97.31 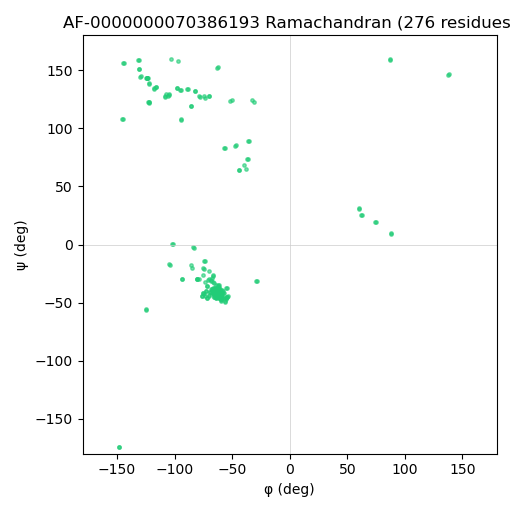110 LYS A C 1
ATOM 850 O O . LYS A 1 110 ? -18.688 -2.41 -5.16 1 97.31 110 LYS A O 1
ATOM 855 N N . LEU A 1 111 ? -18.094 -3.424 -7.051 1 98 111 LEU A N 1
ATOM 856 C CA . LEU A 1 111 ? -17.828 -2.154 -7.719 1 98 111 LEU A CA 1
ATOM 857 C C . LEU A 1 111 ? -19.094 -1.306 -7.797 1 98 111 LEU A C 1
ATOM 859 O O . LEU A 1 111 ? -19.047 -0.099 -7.547 1 98 111 LEU A O 1
ATOM 863 N N . GLY A 1 112 ? -20.156 -1.946 -8.102 1 98.31 112 GLY A N 1
ATOM 864 C CA . GLY A 1 112 ? -21.438 -1.238 -8.141 1 98.31 112 GLY A CA 1
ATOM 865 C C . GLY A 1 112 ? -21.812 -0.611 -6.812 1 98.31 112 GLY A C 1
ATOM 866 O O . GLY A 1 112 ? -22.219 0.552 -6.762 1 98.31 112 GLY A O 1
ATOM 867 N N . ILE A 1 113 ? -21.625 -1.323 -5.793 1 98.38 113 ILE A N 1
ATOM 868 C CA . ILE A 1 113 ? -21.953 -0.862 -4.453 1 98.38 113 ILE A CA 1
ATOM 869 C C . ILE A 1 113 ? -21.047 0.309 -4.07 1 98.38 113 ILE A C 1
ATOM 871 O O . ILE A 1 113 ? -21.531 1.324 -3.555 1 98.38 113 ILE A O 1
ATOM 875 N N . LEU A 1 114 ? -19.781 0.171 -4.332 1 98.38 114 LEU A N 1
ATOM 876 C CA . LEU A 1 114 ? -18.812 1.203 -3.979 1 98.38 114 LEU A CA 1
ATOM 877 C C . LEU A 1 114 ? -19.062 2.484 -4.766 1 98.38 114 LEU A C 1
ATOM 879 O O . LEU A 1 114 ? -18.922 3.586 -4.23 1 98.38 114 LEU A O 1
ATOM 883 N N . LYS A 1 115 ? -19.438 2.348 -5.973 1 98.56 115 LYS A N 1
ATOM 884 C CA . LYS A 1 115 ? -19.719 3.518 -6.797 1 98.56 115 LYS A CA 1
ATOM 885 C C . LYS A 1 115 ? -20.953 4.254 -6.293 1 98.56 115 LYS A C 1
ATOM 887 O O . LYS A 1 115 ? -21 5.484 -6.273 1 98.56 115 LYS A O 1
ATOM 892 N N . LYS A 1 116 ? -21.938 3.508 -5.887 1 98.56 116 LYS A N 1
ATOM 893 C CA . LYS A 1 116 ? -23.125 4.125 -5.289 1 98.56 116 LYS A CA 1
ATOM 894 C C . LYS A 1 116 ? -22.766 4.863 -4 1 98.56 116 LYS A C 1
ATOM 896 O O . LYS A 1 116 ? -23.25 5.973 -3.76 1 98.56 116 LYS A O 1
ATOM 901 N N . LYS A 1 117 ? -21.969 4.211 -3.223 1 98.62 117 LYS A N 1
ATOM 902 C CA . LYS A 1 117 ? -21.5 4.836 -1.99 1 98.62 117 LYS A CA 1
ATOM 903 C C . LYS A 1 117 ? -20.734 6.121 -2.285 1 98.62 117 LYS A C 1
ATOM 905 O O . LYS A 1 117 ? -20.938 7.141 -1.623 1 98.62 117 LYS A O 1
ATOM 910 N N . ARG A 1 118 ? -19.797 6.059 -3.262 1 98.69 118 ARG A N 1
ATOM 911 C CA . ARG A 1 118 ? -19.047 7.23 -3.686 1 98.69 118 ARG A CA 1
ATOM 912 C C . ARG A 1 118 ? -19.969 8.375 -4.078 1 98.69 118 ARG A C 1
ATOM 914 O O . ARG A 1 118 ? -19.781 9.516 -3.648 1 98.69 118 ARG A O 1
ATOM 921 N N . ASP A 1 119 ? -21.016 8.086 -4.832 1 98.5 119 ASP A N 1
ATOM 922 C CA . ASP A 1 119 ? -21.953 9.102 -5.293 1 98.5 119 ASP A CA 1
ATOM 923 C C . ASP A 1 119 ? -22.703 9.727 -4.121 1 98.5 119 ASP A C 1
ATOM 925 O O . ASP A 1 119 ? -22.906 10.938 -4.09 1 98.5 119 ASP A O 1
ATOM 929 N N . SER A 1 120 ? -23.109 8.922 -3.211 1 98.44 120 SER A N 1
ATOM 930 C CA . SER A 1 120 ? -23.797 9.414 -2.025 1 98.44 120 SER A CA 1
ATOM 931 C C . SER A 1 120 ? -22.906 10.344 -1.207 1 98.44 120 SER A C 1
ATOM 933 O O . SER A 1 120 ? -23.344 11.406 -0.768 1 98.44 120 SER A O 1
ATOM 935 N N . LEU A 1 121 ? -21.688 9.93 -1.043 1 98.5 121 LEU A N 1
ATOM 936 C CA . LEU A 1 121 ? -20.734 10.734 -0.288 1 98.5 121 LEU A CA 1
ATOM 937 C C . LEU A 1 121 ? -20.422 12.039 -1.017 1 98.5 121 LEU A C 1
ATOM 939 O O . LEU A 1 121 ? -20.266 13.086 -0.384 1 98.5 121 LEU A O 1
ATOM 943 N N . SER A 1 122 ? -20.297 11.969 -2.297 1 98.38 122 SER A N 1
ATOM 944 C CA . SER A 1 122 ? -20.047 13.156 -3.105 1 98.38 122 SER A CA 1
ATOM 945 C C . SER A 1 122 ? -21.188 14.164 -2.951 1 98.38 122 SER A C 1
ATOM 947 O O . SER A 1 122 ? -20.938 15.367 -2.82 1 98.38 122 SER A O 1
ATOM 949 N N . GLN A 1 123 ? -22.375 13.711 -2.953 1 98.25 123 GLN A N 1
ATOM 950 C CA . GLN A 1 123 ? -23.531 14.57 -2.75 1 98.25 123 GLN A CA 1
ATOM 951 C C . GLN A 1 123 ? -23.516 15.211 -1.364 1 98.25 123 GLN A C 1
ATOM 953 O O . GLN A 1 123 ? -23.797 16.391 -1.219 1 98.25 123 GLN A O 1
ATOM 958 N N . LYS A 1 124 ? -23.203 14.398 -0.415 1 98.06 124 LYS A N 1
ATOM 959 C CA . LYS A 1 124 ? -23.109 14.914 0.948 1 98.06 124 LYS A CA 1
ATOM 960 C C . LYS A 1 124 ? -22.031 15.992 1.048 1 98.06 124 LYS A C 1
ATOM 962 O O . LYS A 1 124 ? -22.234 17.016 1.704 1 98.06 124 LYS A O 1
ATOM 967 N N . GLU A 1 125 ? -20.844 15.742 0.462 1 98 125 GLU A N 1
ATOM 968 C CA . GLU A 1 125 ? -19.75 16.719 0.45 1 98 125 GLU A CA 1
ATOM 969 C C . GLU A 1 125 ? -20.219 18.047 -0.165 1 98 125 GLU A C 1
ATOM 971 O O . GLU A 1 125 ? -19.953 19.109 0.385 1 98 125 GLU A O 1
ATOM 976 N N . GLU A 1 126 ? -20.891 17.953 -1.279 1 97.31 126 GLU A N 1
ATOM 977 C CA . GLU A 1 126 ? -21.391 19.141 -1.967 1 97.31 126 GLU A CA 1
ATOM 978 C C . GLU A 1 126 ? -22.359 19.922 -1.084 1 97.31 126 GLU A C 1
ATOM 980 O O . GLU A 1 126 ? -22.312 21.156 -1.034 1 97.31 126 GLU A O 1
ATOM 985 N N . LEU A 1 127 ? -23.297 19.25 -0.443 1 96.62 127 LEU A N 1
ATOM 986 C CA . LEU A 1 127 ? -24.266 19.891 0.455 1 96.62 127 LEU A CA 1
ATOM 987 C C . LEU A 1 127 ? -23.547 20.594 1.6 1 96.62 127 LEU A C 1
ATOM 989 O O . LEU A 1 127 ? -23.891 21.734 1.938 1 96.62 127 LEU A O 1
ATOM 993 N N . LEU A 1 128 ? -22.578 19.953 2.178 1 96.44 128 LEU A N 1
ATOM 994 C CA . LEU A 1 128 ? -21.812 20.547 3.273 1 96.44 128 LEU A CA 1
ATOM 995 C C . LEU A 1 128 ? -21.078 21.797 2.811 1 96.44 128 LEU A C 1
ATOM 997 O O . LEU A 1 128 ? -21.062 22.812 3.512 1 96.44 128 LEU A O 1
ATOM 1001 N N . VAL A 1 129 ? -20.438 21.703 1.645 1 95.75 129 VAL A N 1
ATOM 1002 C CA . VAL A 1 129 ? -19.719 22.844 1.075 1 95.75 129 VAL A CA 1
ATOM 1003 C C . VAL A 1 129 ? -20.672 24.016 0.859 1 95.75 129 VAL A C 1
ATOM 1005 O O . VAL A 1 129 ? -20.359 25.156 1.17 1 95.75 129 VAL A O 1
ATOM 1008 N N . TRP A 1 130 ? -21.859 23.734 0.31 1 94.31 130 TRP A N 1
ATOM 1009 C CA . TRP A 1 130 ? -22.891 24.75 0.097 1 94.31 130 TRP A CA 1
ATOM 1010 C C . TRP A 1 130 ? -23.297 25.391 1.416 1 94.31 130 TRP A C 1
ATOM 1012 O O . TRP A 1 130 ? -23.391 26.625 1.513 1 94.31 130 TRP A O 1
ATOM 1022 N N . GLN A 1 131 ? -23.531 24.594 2.504 1 92.62 131 GLN A N 1
ATOM 1023 C CA . GLN A 1 131 ? -23.922 25.078 3.814 1 92.62 131 GLN A CA 1
ATOM 1024 C C . GLN A 1 131 ? -22.859 25.984 4.414 1 92.62 131 GLN A C 1
ATOM 1026 O O . GLN A 1 131 ? -23.156 27.047 4.965 1 92.62 131 GLN A O 1
ATOM 1031 N N . ILE A 1 132 ? -21.641 25.562 4.289 1 93 132 ILE A N 1
ATOM 1032 C CA . ILE A 1 132 ? -20.531 26.344 4.805 1 93 132 ILE A CA 1
ATOM 1033 C C . ILE A 1 132 ? -20.422 27.656 4.043 1 93 132 ILE A C 1
ATOM 1035 O O . ILE A 1 132 ? -20.188 28.719 4.645 1 93 132 ILE A O 1
ATOM 1039 N N . GLY A 1 133 ? -20.547 27.609 2.779 1 90.31 133 GLY A N 1
ATOM 1040 C CA . GLY A 1 133 ? -20.531 28.812 1.959 1 90.31 133 GLY A CA 1
ATOM 1041 C C . GLY A 1 133 ? -21.625 29.797 2.33 1 90.31 133 GLY A C 1
ATOM 1042 O O . GLY A 1 133 ? -21.391 31.016 2.344 1 90.31 133 GLY A O 1
ATOM 1043 N N . GLN A 1 134 ? -22.828 29.375 2.607 1 87 134 GLN A N 1
ATOM 1044 C CA . GLN A 1 134 ? -23.938 30.219 3 1 87 134 GLN A CA 1
ATOM 1045 C C . GLN A 1 134 ? -23.641 30.953 4.309 1 87 134 GLN A C 1
ATOM 1047 O O . GLN A 1 134 ? -24.016 32.125 4.477 1 87 134 GLN A O 1
ATOM 1052 N N . PHE A 1 135 ? -22.922 30.25 5.156 1 81.38 135 PHE A N 1
ATOM 1053 C CA . PHE A 1 135 ? -22.594 30.844 6.449 1 81.38 135 PHE A CA 1
ATOM 1054 C C . PHE A 1 135 ? -21.484 31.875 6.305 1 81.38 135 PHE A C 1
ATOM 1056 O O . PHE A 1 135 ? -21.531 32.938 6.934 1 81.38 135 PHE A O 1
ATOM 1063 N N . GLN A 1 136 ? -20.453 31.547 5.551 1 76.88 136 GLN A N 1
ATOM 1064 C CA . GLN A 1 136 ? -19.359 32.469 5.363 1 76.88 136 GLN A CA 1
ATOM 1065 C C . GLN A 1 136 ? -19.828 33.75 4.637 1 76.88 136 GLN A C 1
ATOM 1067 O O . GLN A 1 136 ? -19.375 34.844 4.941 1 76.88 136 GLN A O 1
ATOM 1072 N N . GLY A 1 137 ? -20.688 33.562 3.604 1 71.38 137 GLY A N 1
ATOM 1073 C CA . GLY A 1 137 ? -21.266 34.688 2.908 1 71.38 137 GLY A CA 1
ATOM 1074 C C . GLY A 1 137 ? -22.203 35.5 3.779 1 71.38 137 GLY A C 1
ATOM 1075 O O . GLY A 1 137 ? -22.266 36.75 3.641 1 71.38 137 GLY A O 1
ATOM 1076 N N . ALA A 1 138 ? -22.797 34.938 4.727 1 65.44 138 ALA A N 1
ATOM 1077 C CA . ALA A 1 138 ? -23.719 35.656 5.605 1 65.44 138 ALA A CA 1
ATOM 1078 C C . ALA A 1 138 ? -22.969 36.438 6.68 1 65.44 138 ALA A C 1
ATOM 1080 O O . ALA A 1 138 ? -23.484 37.406 7.223 1 65.44 138 ALA A O 1
ATOM 1081 N N . MET A 1 139 ? -21.859 35.938 7.039 1 60.56 139 MET A N 1
ATOM 1082 C CA . MET A 1 139 ? -21.109 36.625 8.086 1 60.56 139 MET A CA 1
ATOM 1083 C C . MET A 1 139 ? -20.25 37.75 7.496 1 60.56 139 MET A C 1
ATOM 1085 O O . MET A 1 139 ? -19.75 38.594 8.227 1 60.56 139 MET A O 1
ATOM 1089 N N . ALA A 1 140 ? -19.984 37.656 6.145 1 55.06 140 ALA A N 1
ATOM 1090 C CA . ALA A 1 140 ? -19.25 38.781 5.543 1 55.06 140 ALA A CA 1
ATOM 1091 C C . ALA A 1 140 ? -20.172 39.969 5.312 1 55.06 140 ALA A C 1
ATOM 1093 O O . ALA A 1 140 ? -21.375 39.812 5.152 1 55.06 140 ALA A O 1
ATOM 1094 N N . MET B 1 1 ? 36.938 55.656 21.938 1 39.69 1 MET B N 1
ATOM 1095 C CA . MET B 1 1 ? 35.938 55.188 21 1 39.69 1 MET B CA 1
ATOM 1096 C C . MET B 1 1 ? 35.219 53.938 21.531 1 39.69 1 MET B C 1
ATOM 1098 O O . MET B 1 1 ? 35.781 52.844 21.578 1 39.69 1 MET B O 1
ATOM 1102 N N . SER B 1 2 ? 34.375 54.062 22.594 1 50.44 2 SER B N 1
ATOM 1103 C CA . SER B 1 2 ? 33.562 53.062 23.281 1 50.44 2 SER B CA 1
ATOM 1104 C C . SER B 1 2 ? 32.625 52.344 22.312 1 50.44 2 SER B C 1
ATOM 1106 O O . SER B 1 2 ? 31.797 53 21.672 1 50.44 2 SER B O 1
ATOM 1108 N N . ALA B 1 3 ? 33.094 51.344 21.625 1 52.16 3 ALA B N 1
ATOM 1109 C CA . ALA B 1 3 ? 32.219 50.531 20.781 1 52.16 3 ALA B CA 1
ATOM 1110 C C . ALA B 1 3 ? 30.953 50.125 21.531 1 52.16 3 ALA B C 1
ATOM 1112 O O . ALA B 1 3 ? 31.016 49.531 22.609 1 52.16 3 ALA B O 1
ATOM 1113 N N . ASN B 1 4 ? 29.922 50.938 21.562 1 44.88 4 ASN B N 1
ATOM 1114 C CA . ASN B 1 4 ? 28.578 50.562 21.953 1 44.88 4 ASN B CA 1
ATOM 1115 C C . ASN B 1 4 ? 28.172 49.219 21.328 1 44.88 4 ASN B C 1
ATOM 1117 O O . ASN B 1 4 ? 27.969 49.156 20.125 1 44.88 4 ASN B O 1
ATOM 1121 N N . SER B 1 5 ? 28.828 48.125 21.672 1 49.59 5 SER B N 1
ATOM 1122 C CA . SER B 1 5 ? 28.281 46.812 21.312 1 49.59 5 SER B CA 1
ATOM 1123 C C . SER B 1 5 ? 26.766 46.812 21.5 1 49.59 5 SER B C 1
ATOM 1125 O O . SER B 1 5 ? 26.266 46.906 22.609 1 49.59 5 SER B O 1
ATOM 1127 N N . SER B 1 6 ? 25.953 47.531 20.734 1 47.94 6 SER B N 1
ATOM 1128 C CA . SER B 1 6 ? 24.5 47.469 20.688 1 47.94 6 SER B CA 1
ATOM 1129 C C . SER B 1 6 ? 24.031 46.031 20.859 1 47.94 6 SER B C 1
ATOM 1131 O O . SER B 1 6 ? 24.266 45.156 20 1 47.94 6 SER B O 1
ATOM 1133 N N . THR B 1 7 ? 24.078 45.406 22.078 1 53.88 7 THR B N 1
ATOM 1134 C CA . THR B 1 7 ? 23.391 44.156 22.422 1 53.88 7 THR B CA 1
ATOM 1135 C C . THR B 1 7 ? 22.031 44.094 21.719 1 53.88 7 THR B C 1
ATOM 1137 O O . THR B 1 7 ? 21.234 45.031 21.797 1 53.88 7 THR B O 1
ATOM 1140 N N . PRO B 1 8 ? 22.016 43.562 20.516 1 58.41 8 PRO B N 1
ATOM 1141 C CA . PRO B 1 8 ? 20.672 43.438 19.953 1 58.41 8 PRO B CA 1
ATOM 1142 C C . PRO B 1 8 ? 19.609 43.219 21.031 1 58.41 8 PRO B C 1
ATOM 1144 O O . PRO B 1 8 ? 19.891 42.594 22.062 1 58.41 8 PRO B O 1
ATOM 1147 N N . SER B 1 9 ? 18.625 44 21.172 1 62.31 9 SER B N 1
ATOM 1148 C CA . SER B 1 9 ? 17.562 43.969 22.172 1 62.31 9 SER B CA 1
ATOM 1149 C C . SER B 1 9 ? 16.938 42.594 22.281 1 62.31 9 SER B C 1
ATOM 1151 O O . SER B 1 9 ? 16.938 41.812 21.312 1 62.31 9 SER B O 1
ATOM 1153 N N . ARG B 1 10 ? 16.922 42 23.5 1 66.88 10 ARG B N 1
ATOM 1154 C CA . ARG B 1 10 ? 16.297 40.75 23.875 1 66.88 10 ARG B CA 1
ATOM 1155 C C . ARG B 1 10 ? 15.07 40.438 23.016 1 66.88 10 ARG B C 1
ATOM 1157 O O . ARG B 1 10 ? 14.82 39.281 22.656 1 66.88 10 ARG B O 1
ATOM 1164 N N . THR B 1 11 ? 14.438 41.5 22.609 1 66.75 11 THR B N 1
ATOM 1165 C CA . THR B 1 11 ? 13.203 41.344 21.844 1 66.75 11 THR B CA 1
ATOM 1166 C C . THR B 1 11 ? 13.508 40.875 20.422 1 66.75 11 THR B C 1
ATOM 1168 O O . THR B 1 11 ? 12.828 40 19.891 1 66.75 11 THR B O 1
ATOM 1171 N N . THR B 1 12 ? 14.578 41.562 19.859 1 74.25 12 THR B N 1
ATOM 1172 C CA . THR B 1 12 ? 14.945 41.188 18.5 1 74.25 12 THR B CA 1
ATOM 1173 C C . THR B 1 12 ? 15.484 39.781 18.422 1 74.25 12 THR B C 1
ATOM 1175 O O . THR B 1 12 ? 15.156 39.031 17.5 1 74.25 12 THR B O 1
ATOM 1178 N N . GLN B 1 13 ? 16.328 39.5 19.469 1 75.38 13 GLN B N 1
ATOM 1179 C CA . GLN B 1 13 ? 16.875 38.156 19.516 1 75.38 13 GLN B CA 1
ATOM 1180 C C . GLN B 1 13 ? 15.766 37.094 19.641 1 75.38 13 GLN B C 1
ATOM 1182 O O . GLN B 1 13 ? 15.812 36.062 18.984 1 75.38 13 GLN B O 1
ATOM 1187 N N . SER B 1 14 ? 14.773 37.5 20.453 1 79.31 14 SER B N 1
ATOM 1188 C CA . SER B 1 14 ? 13.641 36.594 20.656 1 79.31 14 SER B CA 1
ATOM 1189 C C . SER B 1 14 ? 12.852 36.406 19.359 1 79.31 14 SER B C 1
ATOM 1191 O O . SER B 1 14 ? 12.398 35.281 19.062 1 79.31 14 SER B O 1
ATOM 1193 N N . GLN B 1 15 ? 12.844 37.5 18.594 1 82 15 GLN B N 1
ATOM 1194 C CA . GLN B 1 15 ? 12.094 37.438 17.344 1 82 15 GLN B CA 1
ATOM 1195 C C . GLN B 1 15 ? 12.836 36.625 16.297 1 82 15 GLN B C 1
ATOM 1197 O O . GLN B 1 15 ? 12.219 35.875 15.531 1 82 15 GLN B O 1
ATOM 1202 N N . VAL B 1 16 ? 14.188 36.875 16.266 1 82 16 VAL B N 1
ATOM 1203 C CA . VAL B 1 16 ? 15.016 36.125 15.328 1 82 16 VAL B CA 1
ATOM 1204 C C . VAL B 1 16 ? 14.93 34.656 15.633 1 82 16 VAL B C 1
ATOM 1206 O O . VAL B 1 16 ? 14.781 33.812 14.727 1 82 16 VAL B O 1
ATOM 1209 N N . TYR B 1 17 ? 14.906 34.312 16.906 1 81 17 TYR B N 1
ATOM 1210 C CA . TYR B 1 17 ? 14.828 32.906 17.312 1 81 17 TYR B CA 1
ATOM 1211 C C . TYR B 1 17 ? 13.469 32.312 16.984 1 81 17 TYR B C 1
ATOM 1213 O O . TYR B 1 17 ? 13.375 31.188 16.516 1 81 17 TYR B O 1
ATOM 1221 N N . SER B 1 18 ? 12.555 33.125 17.234 1 85.31 18 SER B N 1
ATOM 1222 C CA . SER B 1 18 ? 11.203 32.656 16.938 1 85.31 18 SER B CA 1
ATOM 1223 C C . SER B 1 18 ? 11.016 32.406 15.445 1 85.31 18 SER B C 1
ATOM 1225 O O . SER B 1 18 ? 10.375 31.422 15.062 1 85.31 18 SER B O 1
ATOM 1227 N N . ALA B 1 19 ? 11.68 33.25 14.75 1 87.5 19 ALA B N 1
ATOM 1228 C CA . ALA B 1 19 ? 11.633 33.094 13.297 1 87.5 19 ALA B CA 1
ATOM 1229 C C . ALA B 1 19 ? 12.406 31.828 12.875 1 87.5 19 ALA B C 1
ATOM 1231 O O . ALA B 1 19 ? 11.945 31.078 12.023 1 87.5 19 ALA B O 1
ATOM 1232 N N . HIS B 1 20 ? 13.578 31.656 13.484 1 90.19 20 HIS B N 1
ATOM 1233 C CA . HIS B 1 20 ? 14.383 30.484 13.188 1 90.19 20 HIS B CA 1
ATOM 1234 C C . HIS B 1 20 ? 13.648 29.203 13.578 1 90.19 20 HIS B C 1
ATOM 1236 O O . HIS B 1 20 ? 13.664 28.219 12.828 1 90.19 20 HIS B O 1
ATOM 1242 N N . LEU B 1 21 ? 13.016 29.25 14.672 1 88.88 21 LEU B N 1
ATOM 1243 C CA . LEU B 1 21 ? 12.242 28.094 15.141 1 88.88 21 LEU B CA 1
ATOM 1244 C C . LEU B 1 21 ? 11.125 27.766 14.164 1 88.88 21 LEU B C 1
ATOM 1246 O O . LEU B 1 21 ? 10.984 26.609 13.742 1 88.88 21 LEU B O 1
ATOM 1250 N N . ARG B 1 22 ? 10.484 28.781 13.727 1 88.69 22 ARG B N 1
ATOM 1251 C CA . ARG B 1 22 ? 9.281 28.578 12.93 1 88.69 22 ARG B CA 1
ATOM 1252 C C . ARG B 1 22 ? 9.633 28.266 11.477 1 88.69 22 ARG B C 1
ATOM 1254 O O . ARG B 1 22 ? 8.992 27.422 10.852 1 88.69 22 ARG B O 1
ATOM 1261 N N . ASN B 1 23 ? 10.727 28.766 11.023 1 91.75 23 ASN B N 1
ATOM 1262 C CA . ASN B 1 23 ? 10.984 28.688 9.594 1 91.75 23 ASN B CA 1
ATOM 1263 C C . ASN B 1 23 ? 12.023 27.625 9.266 1 91.75 23 ASN B C 1
ATOM 1265 O O . ASN B 1 23 ? 12.148 27.219 8.109 1 91.75 23 ASN B O 1
ATOM 1269 N N . ALA B 1 24 ? 12.75 27.219 10.273 1 90.94 24 ALA B N 1
ATOM 1270 C CA . ALA B 1 24 ? 13.852 26.312 9.969 1 90.94 24 ALA B CA 1
ATOM 1271 C C . ALA B 1 24 ? 13.758 25.031 10.797 1 90.94 24 ALA B C 1
ATOM 1273 O O . ALA B 1 24 ? 13.523 23.953 10.258 1 90.94 24 ALA B O 1
ATOM 1274 N N . LEU B 1 25 ? 13.719 25.203 12.219 1 93 25 LEU B N 1
ATOM 1275 C CA . LEU B 1 25 ? 13.875 24.031 13.086 1 93 25 LEU B CA 1
ATOM 1276 C C . LEU B 1 25 ? 12.625 23.156 13.055 1 93 25 LEU B C 1
ATOM 1278 O O . LEU B 1 25 ? 12.719 21.938 12.961 1 93 25 LEU B O 1
ATOM 1282 N N . LEU B 1 26 ? 11.555 23.828 13.039 1 94 26 LEU B N 1
ATOM 1283 C CA . LEU B 1 26 ? 10.305 23.062 13.078 1 94 26 LEU B CA 1
ATOM 1284 C C . LEU B 1 26 ? 10.062 22.344 11.758 1 94 26 LEU B C 1
ATOM 1286 O O . LEU B 1 26 ? 9.758 21.156 11.734 1 94 26 LEU B O 1
ATOM 1290 N N . PRO B 1 27 ? 10.234 23.047 10.617 1 96.25 27 PRO B N 1
ATOM 1291 C CA . PRO B 1 27 ? 10.102 22.359 9.336 1 96.25 27 PRO B CA 1
ATOM 1292 C C . PRO B 1 27 ? 11.125 21.234 9.164 1 96.25 27 PRO B C 1
ATOM 1294 O O . PRO B 1 27 ? 10.805 20.172 8.633 1 96.25 27 PRO B O 1
ATOM 1297 N N . GLU B 1 28 ? 12.312 21.438 9.648 1 96.75 28 GLU B N 1
ATOM 1298 C CA . GLU B 1 28 ? 13.352 20.422 9.531 1 96.75 28 GLU B CA 1
ATOM 1299 C C . GLU B 1 28 ? 13.016 19.188 10.367 1 96.75 28 GLU B C 1
ATOM 1301 O O . GLU B 1 28 ? 13.258 18.062 9.938 1 96.75 28 GLU B O 1
ATOM 1306 N N . LEU B 1 29 ? 12.477 19.406 11.555 1 97 29 LEU B N 1
ATOM 1307 C CA . LEU B 1 29 ? 12.062 18.312 12.422 1 97 29 LEU B CA 1
ATOM 1308 C C . LEU B 1 29 ? 10.961 17.484 11.766 1 97 29 LEU B C 1
ATOM 1310 O O . LEU B 1 29 ? 11.016 16.25 11.766 1 97 29 LEU B O 1
ATOM 1314 N N . GLU B 1 30 ? 10.031 18.219 11.195 1 96.81 30 GLU B N 1
ATOM 1315 C CA . GLU B 1 30 ? 8.93 17.531 10.531 1 96.81 30 GLU B CA 1
ATOM 1316 C C . GLU B 1 30 ? 9.43 16.703 9.352 1 96.81 30 GLU B C 1
ATOM 1318 O O . GLU B 1 30 ? 9.008 15.555 9.164 1 96.81 30 GLU B O 1
ATOM 1323 N N . ASN B 1 31 ? 10.305 17.266 8.586 1 97.62 31 ASN B N 1
ATOM 1324 C CA . ASN B 1 31 ? 10.891 16.547 7.457 1 97.62 31 ASN B CA 1
ATOM 1325 C C . ASN B 1 31 ? 11.656 15.312 7.91 1 97.62 31 ASN B C 1
ATOM 1327 O O . ASN B 1 31 ? 11.539 14.25 7.301 1 97.62 31 ASN B O 1
ATOM 1331 N N . THR B 1 32 ? 12.359 15.445 8.945 1 98.31 32 THR B N 1
ATOM 1332 C CA . THR B 1 32 ? 13.148 14.344 9.477 1 98.31 32 THR B CA 1
ATOM 1333 C C . THR B 1 32 ? 12.234 13.219 9.969 1 98.31 32 THR B C 1
ATOM 1335 O O . THR B 1 32 ? 12.508 12.039 9.719 1 98.31 32 THR B O 1
ATOM 1338 N N . ARG B 1 33 ? 11.188 13.594 10.602 1 98 33 ARG B N 1
ATOM 1339 C CA . ARG B 1 33 ? 10.242 12.594 11.086 1 98 33 ARG B CA 1
ATOM 1340 C C . ARG B 1 33 ? 9.57 11.867 9.93 1 98 33 ARG B C 1
ATOM 1342 O O . ARG B 1 33 ? 9.352 10.656 10 1 98 33 ARG B O 1
ATOM 1349 N N . GLN B 1 34 ? 9.25 12.594 8.891 1 97.62 34 GLN B N 1
ATOM 1350 C CA . GLN B 1 34 ? 8.664 11.984 7.699 1 97.62 34 GLN B CA 1
ATOM 1351 C C . GLN B 1 34 ? 9.641 11 7.055 1 97.62 34 GLN B C 1
ATOM 1353 O O . GLN B 1 34 ? 9.258 9.898 6.664 1 97.62 34 GLN B O 1
ATOM 1358 N N . ARG B 1 35 ? 10.859 11.391 6.961 1 98.06 35 ARG B N 1
ATOM 1359 C CA . ARG B 1 35 ? 11.883 10.523 6.387 1 98.06 35 ARG B CA 1
ATOM 1360 C C . ARG B 1 35 ? 12.094 9.281 7.25 1 98.06 35 ARG B C 1
ATOM 1362 O O . ARG B 1 35 ? 12.273 8.18 6.727 1 98.06 35 ARG B O 1
ATOM 1369 N N . LEU B 1 36 ? 12.062 9.508 8.547 1 98.25 36 LEU B N 1
ATOM 1370 C CA . LEU B 1 36 ? 12.188 8.391 9.477 1 98.25 36 LEU B CA 1
ATOM 1371 C C . LEU B 1 36 ? 11.047 7.398 9.297 1 98.25 36 LEU B C 1
ATOM 1373 O O . LEU B 1 36 ? 11.281 6.188 9.242 1 98.25 36 LEU B O 1
ATOM 1377 N N . SER B 1 37 ? 9.844 7.902 9.18 1 97.75 37 SER B N 1
ATOM 1378 C CA . SER B 1 37 ? 8.68 7.051 8.961 1 97.75 37 SER B CA 1
ATOM 1379 C C . SER B 1 37 ? 8.812 6.254 7.668 1 97.75 37 SER B C 1
ATOM 1381 O O . SER B 1 37 ? 8.516 5.059 7.637 1 97.75 37 SER B O 1
ATOM 1383 N N . THR B 1 38 ? 9.242 6.902 6.652 1 98 38 THR B N 1
ATOM 1384 C CA . THR B 1 38 ? 9.414 6.258 5.355 1 98 38 THR B CA 1
ATOM 1385 C C . THR B 1 38 ? 10.453 5.141 5.441 1 98 38 THR B C 1
ATOM 1387 O O . THR B 1 38 ? 10.219 4.031 4.957 1 98 38 THR B O 1
ATOM 1390 N N . VAL B 1 39 ? 11.523 5.414 6.07 1 98.44 39 VAL B N 1
ATOM 1391 C CA . VAL B 1 39 ? 12.602 4.438 6.176 1 98.44 39 VAL B CA 1
ATOM 1392 C C . VAL B 1 39 ? 12.141 3.244 7.008 1 98.44 39 VAL B C 1
ATOM 1394 O O . VAL B 1 39 ? 12.484 2.098 6.707 1 98.44 39 VAL B O 1
ATOM 1397 N N . GLU B 1 40 ? 11.43 3.508 8.031 1 98.5 40 GLU B N 1
ATOM 1398 C CA . GLU B 1 40 ? 10.898 2.428 8.859 1 98.5 40 GLU B CA 1
ATOM 1399 C C . GLU B 1 40 ? 9.953 1.533 8.062 1 98.5 40 GLU B C 1
ATOM 1401 O O . GLU B 1 40 ? 9.969 0.311 8.227 1 98.5 40 GLU B O 1
ATOM 1406 N N . THR B 1 41 ? 9.133 2.15 7.258 1 97.5 41 THR B N 1
ATOM 1407 C CA . THR B 1 41 ? 8.25 1.393 6.375 1 97.5 41 THR B CA 1
ATOM 1408 C C . THR B 1 41 ? 9.062 0.527 5.418 1 97.5 41 THR B C 1
ATOM 1410 O O . THR B 1 41 ? 8.742 -0.645 5.207 1 97.5 41 THR B O 1
ATOM 1413 N N . ASP B 1 42 ? 10.125 1.081 4.84 1 97.56 42 ASP B N 1
ATOM 1414 C CA . ASP B 1 42 ? 11 0.333 3.945 1 97.56 42 ASP B CA 1
ATOM 1415 C C . ASP B 1 42 ? 11.641 -0.852 4.668 1 97.56 42 ASP B C 1
ATOM 1417 O O . ASP B 1 42 ? 11.695 -1.957 4.125 1 97.56 42 ASP B O 1
ATOM 1421 N N . ILE B 1 43 ? 12.086 -0.611 5.816 1 98.44 43 ILE B N 1
ATOM 1422 C CA . ILE B 1 43 ? 12.727 -1.665 6.598 1 98.44 43 ILE B CA 1
ATOM 1423 C C . ILE B 1 43 ? 11.742 -2.809 6.824 1 98.44 43 ILE B C 1
ATOM 1425 O O . ILE B 1 43 ? 12.094 -3.98 6.668 1 98.44 43 ILE B O 1
ATOM 1429 N N . ALA B 1 44 ? 10.57 -2.467 7.242 1 98.06 44 ALA B N 1
ATOM 1430 C CA . ALA B 1 44 ? 9.547 -3.488 7.473 1 98.06 44 ALA B CA 1
ATOM 1431 C C . ALA B 1 44 ? 9.297 -4.305 6.207 1 98.06 44 ALA B C 1
ATOM 1433 O O . ALA B 1 44 ? 9.18 -5.531 6.262 1 98.06 44 ALA B O 1
ATOM 1434 N N . GLU B 1 45 ? 9.242 -3.672 5.086 1 96.94 45 GLU B N 1
ATOM 1435 C CA . GLU B 1 45 ? 8.992 -4.336 3.812 1 96.94 45 GLU B CA 1
ATOM 1436 C C . GLU B 1 45 ? 10.117 -5.305 3.467 1 96.94 45 GLU B C 1
ATOM 1438 O O . GLU B 1 45 ? 9.867 -6.445 3.072 1 96.94 45 GLU B O 1
ATOM 1443 N N . TYR B 1 46 ? 11.266 -4.867 3.627 1 97.56 46 TYR B N 1
ATOM 1444 C CA . TYR B 1 46 ? 12.414 -5.711 3.293 1 97.56 46 TYR B CA 1
ATOM 1445 C C . TYR B 1 46 ? 12.57 -6.84 4.305 1 97.56 46 TYR B C 1
ATOM 1447 O O . TYR B 1 46 ? 13.023 -7.934 3.955 1 97.56 46 TYR B O 1
ATOM 1455 N N . ALA B 1 47 ? 12.266 -6.555 5.555 1 97.69 47 ALA B N 1
ATOM 1456 C CA . ALA B 1 47 ? 12.297 -7.617 6.559 1 97.69 47 ALA B CA 1
ATOM 1457 C C . ALA B 1 47 ? 11.312 -8.734 6.207 1 97.69 47 ALA B C 1
ATOM 1459 O O . ALA B 1 47 ? 11.648 -9.914 6.309 1 97.69 47 ALA B O 1
ATOM 1460 N N . LEU B 1 48 ? 10.148 -8.352 5.781 1 96.62 48 LEU B N 1
ATOM 1461 C CA . LEU B 1 48 ? 9.156 -9.328 5.348 1 96.62 48 LEU B CA 1
ATOM 1462 C C . LEU B 1 48 ? 9.648 -10.109 4.137 1 96.62 48 LEU B C 1
ATOM 1464 O O . LEU B 1 48 ? 9.477 -11.328 4.062 1 96.62 48 LEU B O 1
ATOM 1468 N N . LEU B 1 49 ? 10.219 -9.414 3.271 1 96.69 49 LEU B N 1
ATOM 1469 C CA . LEU B 1 49 ? 10.773 -10.055 2.082 1 96.69 49 LEU B CA 1
ATOM 1470 C C . LEU B 1 49 ? 11.844 -11.078 2.459 1 96.69 49 LEU B C 1
ATOM 1472 O O . LEU B 1 49 ? 11.883 -12.18 1.907 1 96.69 49 LEU B O 1
ATOM 1476 N N . LYS B 1 50 ? 12.703 -10.664 3.338 1 96.69 50 LYS B N 1
ATOM 1477 C CA . LYS B 1 50 ? 13.734 -11.578 3.816 1 96.69 50 LYS B CA 1
ATOM 1478 C C . LYS B 1 50 ? 13.125 -12.867 4.359 1 96.69 50 LYS B C 1
ATOM 1480 O O . LYS B 1 50 ? 13.602 -13.961 4.062 1 96.69 50 LYS B O 1
ATOM 1485 N N . ASP B 1 51 ? 12.117 -12.719 5.121 1 96.25 51 ASP B N 1
ATOM 1486 C CA . ASP B 1 51 ? 11.43 -13.875 5.688 1 96.25 51 ASP B CA 1
ATOM 1487 C C . ASP B 1 51 ? 10.852 -14.766 4.586 1 96.25 51 ASP B C 1
ATOM 1489 O O . ASP B 1 51 ? 10.938 -15.992 4.672 1 96.25 51 ASP B O 1
ATOM 1493 N N . LYS B 1 52 ? 10.227 -14.125 3.564 1 94.25 52 LYS B N 1
ATOM 1494 C CA . LYS B 1 52 ? 9.672 -14.875 2.447 1 94.25 52 LYS B CA 1
ATOM 1495 C C . LYS B 1 52 ? 10.758 -15.641 1.7 1 94.25 52 LYS B C 1
ATOM 1497 O O . LYS B 1 52 ? 10.578 -16.812 1.346 1 94.25 52 LYS B O 1
ATOM 1502 N N . ILE B 1 53 ? 11.867 -15.023 1.501 1 93.75 53 ILE B N 1
ATOM 1503 C CA . ILE B 1 53 ? 12.984 -15.641 0.8 1 93.75 53 ILE B CA 1
ATOM 1504 C C . ILE B 1 53 ? 13.531 -16.812 1.626 1 93.75 53 ILE B C 1
ATOM 1506 O O . ILE B 1 53 ? 13.812 -17.875 1.087 1 93.75 53 ILE B O 1
ATOM 1510 N N . ASP B 1 54 ? 13.656 -16.578 2.906 1 93.12 54 ASP B N 1
ATOM 1511 C CA . ASP B 1 54 ? 14.102 -17.656 3.803 1 93.12 54 ASP B CA 1
ATOM 1512 C C . ASP B 1 54 ? 13.164 -18.859 3.734 1 93.12 54 ASP B C 1
ATOM 1514 O O . ASP B 1 54 ? 13.617 -20 3.736 1 93.12 54 ASP B O 1
ATOM 1518 N N . GLY B 1 55 ? 11.891 -18.547 3.652 1 91.81 55 GLY B N 1
ATOM 1519 C CA . GLY B 1 55 ? 10.906 -19.609 3.504 1 91.81 55 GLY B CA 1
ATOM 1520 C C . GLY B 1 55 ? 11.062 -20.391 2.219 1 91.81 55 GLY B C 1
ATOM 1521 O O . GLY B 1 55 ? 10.93 -21.609 2.215 1 91.81 55 GLY B O 1
ATOM 1522 N N . LEU B 1 56 ? 11.359 -19.703 1.178 1 90.06 56 LEU B N 1
ATOM 1523 C CA . LEU B 1 56 ? 11.555 -20.359 -0.112 1 90.06 56 LEU B CA 1
ATOM 1524 C C . LEU B 1 56 ? 12.797 -21.25 -0.081 1 90.06 56 LEU B C 1
ATOM 1526 O O . LEU B 1 56 ? 12.789 -22.344 -0.659 1 90.06 56 LEU B O 1
ATOM 1530 N N . GLN B 1 57 ? 13.781 -20.828 0.569 1 87.81 57 GLN B N 1
ATOM 1531 C CA . GLN B 1 57 ? 15.047 -21.562 0.637 1 87.81 57 GLN B CA 1
ATOM 1532 C C . GLN B 1 57 ? 14.883 -22.859 1.423 1 87.81 57 GLN B C 1
ATOM 1534 O O . GLN B 1 57 ? 15.609 -23.828 1.188 1 87.81 57 GLN B O 1
ATOM 1539 N N . LYS B 1 58 ? 13.992 -22.797 2.354 1 88.62 58 LYS B N 1
ATOM 1540 C CA . LYS B 1 58 ? 13.781 -23.969 3.197 1 88.62 58 LYS B CA 1
ATOM 1541 C C . LYS B 1 58 ? 13.031 -25.062 2.441 1 88.62 58 LYS B C 1
ATOM 1543 O O . LYS B 1 58 ? 13.031 -26.234 2.852 1 88.62 58 LYS B O 1
ATOM 1548 N N . GLU B 1 59 ? 12.5 -24.609 1.344 1 85.25 59 GLU B N 1
ATOM 1549 C CA . GLU B 1 59 ? 11.766 -25.594 0.548 1 85.25 59 GLU B CA 1
ATOM 1550 C C . GLU B 1 59 ? 12.719 -26.547 -0.176 1 85.25 59 GLU B C 1
ATOM 1552 O O . GLU B 1 59 ? 13.773 -26.125 -0.648 1 85.25 59 GLU B O 1
ATOM 1557 N N . LYS B 1 60 ? 12.617 -27.875 -0.09 1 71.69 60 LYS B N 1
ATOM 1558 C CA . LYS B 1 60 ? 13.5 -28.922 -0.605 1 71.69 60 LYS B CA 1
ATOM 1559 C C . LYS B 1 60 ? 13.336 -29.094 -2.111 1 71.69 60 LYS B C 1
ATOM 1561 O O . LYS B 1 60 ? 14.258 -29.531 -2.801 1 71.69 60 LYS B O 1
ATOM 1566 N N . GLY B 1 61 ? 12.156 -28.734 -2.615 1 71 61 GLY B N 1
ATOM 1567 C CA . GLY B 1 61 ? 11.914 -28.938 -4.035 1 71 61 GLY B CA 1
ATOM 1568 C C . GLY B 1 61 ? 12.008 -27.656 -4.848 1 71 61 GLY B C 1
ATOM 1569 O O . GLY B 1 61 ? 12.156 -26.578 -4.293 1 71 61 GLY B O 1
ATOM 1570 N N . LYS B 1 62 ? 12.211 -27.938 -6.145 1 75.12 62 LYS B N 1
ATOM 1571 C CA . LYS B 1 62 ? 12.266 -26.812 -7.082 1 75.12 62 LYS B CA 1
ATOM 1572 C C . LYS B 1 62 ? 10.891 -26.172 -7.246 1 75.12 62 LYS B C 1
ATOM 1574 O O . LYS B 1 62 ? 10.789 -24.969 -7.496 1 75.12 62 LYS B O 1
ATOM 1579 N N . GLU B 1 63 ? 9.914 -27.047 -6.926 1 83.88 63 GLU B N 1
ATOM 1580 C CA . GLU B 1 63 ? 8.555 -26.547 -7.098 1 83.88 63 GLU B CA 1
ATOM 1581 C C . GLU B 1 63 ? 7.895 -26.266 -5.754 1 83.88 63 GLU B C 1
ATOM 1583 O O . GLU B 1 63 ? 8.047 -27.031 -4.805 1 83.88 63 GLU B O 1
ATOM 1588 N N . VAL B 1 64 ? 7.34 -25.062 -5.664 1 89.81 64 VAL B N 1
ATOM 1589 C CA . VAL B 1 64 ? 6.668 -24.656 -4.438 1 89.81 64 VAL B CA 1
ATOM 1590 C C . VAL B 1 64 ? 5.219 -24.281 -4.742 1 89.81 64 VAL B C 1
ATOM 1592 O O . VAL B 1 64 ? 4.961 -23.453 -5.621 1 89.81 64 VAL B O 1
ATOM 1595 N N . ASN B 1 65 ? 4.297 -25 -4.07 1 89.75 65 ASN B N 1
ATOM 1596 C CA . ASN B 1 65 ? 2.904 -24.578 -4.125 1 89.75 65 ASN B CA 1
ATOM 1597 C C . ASN B 1 65 ? 2.639 -23.391 -3.197 1 89.75 65 ASN B C 1
ATOM 1599 O O . ASN B 1 65 ? 3.059 -23.406 -2.039 1 89.75 65 ASN B O 1
ATOM 1603 N N . THR B 1 66 ? 2.074 -22.375 -3.752 1 89.94 66 THR B N 1
ATOM 1604 C CA . THR B 1 66 ? 1.814 -21.172 -2.98 1 89.94 66 THR B CA 1
ATOM 1605 C C . THR B 1 66 ? 0.553 -20.469 -3.479 1 89.94 66 THR B C 1
ATOM 1607 O O . THR B 1 66 ? -0.271 -21.078 -4.164 1 89.94 66 THR B O 1
ATOM 1610 N N . MET B 1 67 ? 0.323 -19.266 -2.877 1 88.75 67 MET B N 1
ATOM 1611 C CA . MET B 1 67 ? -0.788 -18.422 -3.316 1 88.75 67 MET B CA 1
ATOM 1612 C C . MET B 1 67 ? -0.299 -17.031 -3.697 1 88.75 67 MET B C 1
ATOM 1614 O O . MET B 1 67 ? 0.685 -16.547 -3.141 1 88.75 67 MET B O 1
ATOM 1618 N N . SER B 1 68 ? -0.936 -16.516 -4.727 1 91.88 68 SER B N 1
ATOM 1619 C CA . SER B 1 68 ? -0.662 -15.133 -5.137 1 91.88 68 SER B CA 1
ATOM 1620 C C . SER B 1 68 ? -1.895 -14.25 -4.977 1 91.88 68 SER B C 1
ATOM 1622 O O . SER B 1 68 ? -3.002 -14.648 -5.348 1 91.88 68 SER B O 1
ATOM 1624 N N . GLU B 1 69 ? -1.57 -13.109 -4.418 1 91.75 69 GLU B N 1
ATOM 1625 C CA . GLU B 1 69 ? -2.682 -12.18 -4.238 1 91.75 69 GLU B CA 1
ATOM 1626 C C . GLU B 1 69 ? -2.967 -11.406 -5.523 1 91.75 69 GLU B C 1
ATOM 1628 O O . GLU B 1 69 ? -2.051 -10.852 -6.137 1 91.75 69 GLU B O 1
ATOM 1633 N N . MET B 1 70 ? -4.254 -11.359 -5.895 1 91.31 70 MET B N 1
ATOM 1634 C CA . MET B 1 70 ? -4.668 -10.625 -7.082 1 91.31 70 MET B CA 1
ATOM 1635 C C . MET B 1 70 ? -5.098 -9.203 -6.723 1 91.31 70 MET B C 1
ATOM 1637 O O . MET B 1 70 ? -5.023 -8.305 -7.555 1 91.31 70 MET B O 1
ATOM 1641 N N . GLY B 1 71 ? -5.594 -9.086 -5.535 1 91.5 71 GLY B N 1
ATOM 1642 C CA . GLY B 1 71 ? -6.105 -7.805 -5.062 1 91.5 71 GLY B CA 1
ATOM 1643 C C . GLY B 1 71 ? -7.41 -7.934 -4.297 1 91.5 71 GLY B C 1
ATOM 1644 O O . GLY B 1 71 ? -8.203 -8.844 -4.555 1 91.5 71 GLY B O 1
ATOM 1645 N N . ALA B 1 72 ? -7.578 -7.07 -3.293 1 92.56 72 ALA B N 1
ATOM 1646 C CA . ALA B 1 72 ? -8.836 -6.918 -2.568 1 92.56 72 ALA B CA 1
ATOM 1647 C C . ALA B 1 72 ? -9.242 -8.227 -1.89 1 92.56 72 ALA B C 1
ATOM 1649 O O . ALA B 1 72 ? -10.414 -8.594 -1.878 1 92.56 72 ALA B O 1
ATOM 1650 N N . GLY B 1 73 ? -8.266 -8.977 -1.508 1 92.25 73 GLY B N 1
ATOM 1651 C CA . GLY B 1 73 ? -8.531 -10.195 -0.761 1 92.25 73 GLY B CA 1
ATOM 1652 C C . GLY B 1 73 ? -8.773 -11.398 -1.65 1 92.25 73 GLY B C 1
ATOM 1653 O O . GLY B 1 73 ? -9.203 -12.453 -1.175 1 92.25 73 GLY B O 1
ATOM 1654 N N . VAL B 1 74 ? -8.539 -11.195 -2.848 1 94 74 VAL B N 1
ATOM 1655 C CA . VAL B 1 74 ? -8.703 -12.297 -3.791 1 94 74 VAL B CA 1
ATOM 1656 C C . VAL B 1 74 ? -7.344 -12.945 -4.062 1 94 74 VAL B C 1
ATOM 1658 O O . VAL B 1 74 ? -6.359 -12.258 -4.332 1 94 74 VAL B O 1
ATOM 1661 N N . TRP B 1 75 ? -7.352 -14.328 -4.031 1 93.88 75 TRP B N 1
ATOM 1662 C CA . TRP B 1 75 ? -6.121 -15.094 -4.184 1 93.88 75 TRP B CA 1
ATOM 1663 C C . TRP B 1 75 ? -6.297 -16.203 -5.219 1 93.88 75 TRP B C 1
ATOM 1665 O O . TRP B 1 75 ? -7.406 -16.688 -5.426 1 93.88 75 TRP B O 1
ATOM 1675 N N . VAL B 1 76 ? -5.203 -16.547 -5.859 1 92.88 76 VAL B N 1
ATOM 1676 C CA . VAL B 1 76 ? -5.172 -17.703 -6.742 1 92.88 76 VAL B CA 1
ATOM 1677 C C . VAL B 1 76 ? -4.062 -18.656 -6.301 1 92.88 76 VAL B C 1
ATOM 1679 O O . VAL B 1 76 ? -3.021 -18.219 -5.809 1 92.88 76 VAL B O 1
ATOM 1682 N N . HIS B 1 77 ? -4.348 -19.953 -6.422 1 91.69 77 HIS B N 1
ATOM 1683 C CA . HIS B 1 77 ? -3.303 -20.953 -6.172 1 91.69 77 HIS B CA 1
ATOM 1684 C C . HIS B 1 77 ? -2.246 -20.922 -7.273 1 91.69 77 HIS B C 1
ATOM 1686 O O . HIS B 1 77 ? -2.578 -20.938 -8.461 1 91.69 77 HIS B O 1
ATOM 1692 N N . THR B 1 78 ? -1.048 -20.812 -6.812 1 93.5 78 THR B N 1
ATOM 1693 C CA . THR B 1 78 ? 0.05 -20.75 -7.77 1 93.5 78 THR B CA 1
ATOM 1694 C C . THR B 1 78 ? 1.158 -21.719 -7.398 1 93.5 78 THR B C 1
ATOM 1696 O O . THR B 1 78 ? 1.173 -22.266 -6.289 1 93.5 78 THR B O 1
ATOM 1699 N N . THR B 1 79 ? 1.948 -22.047 -8.375 1 92.88 79 THR B N 1
ATOM 1700 C CA . THR B 1 79 ? 3.158 -22.828 -8.172 1 92.88 79 THR B CA 1
ATOM 1701 C C . THR B 1 79 ? 4.387 -22.078 -8.68 1 92.88 79 THR B C 1
ATOM 1703 O O . THR B 1 79 ? 4.32 -21.406 -9.703 1 92.88 79 THR B O 1
ATOM 1706 N N . ILE B 1 80 ? 5.371 -22.156 -7.949 1 93.62 80 ILE B N 1
ATOM 1707 C CA . ILE B 1 80 ? 6.68 -21.703 -8.414 1 93.62 80 ILE B CA 1
ATOM 1708 C C . ILE B 1 80 ? 7.461 -22.891 -8.984 1 93.62 80 ILE B C 1
ATOM 1710 O O . ILE B 1 80 ? 7.945 -23.75 -8.234 1 93.62 80 ILE B O 1
ATOM 1714 N N . PRO B 1 81 ? 7.59 -22.906 -10.234 1 90.62 81 PRO B N 1
ATOM 1715 C CA . PRO B 1 81 ? 8.219 -24.078 -10.836 1 90.62 81 PRO B CA 1
ATOM 1716 C C . PRO B 1 81 ? 9.719 -24.156 -10.555 1 90.62 81 PRO B C 1
ATOM 1718 O O . PRO B 1 81 ? 10.297 -25.234 -10.539 1 90.62 81 PRO B O 1
ATOM 1721 N N . ASP B 1 82 ? 10.375 -23.047 -10.414 1 90.06 82 ASP B N 1
ATOM 1722 C CA . ASP B 1 82 ? 11.812 -22.984 -10.172 1 90.06 82 ASP B CA 1
ATOM 1723 C C . ASP B 1 82 ? 12.172 -21.828 -9.25 1 90.06 82 ASP B C 1
ATOM 1725 O O . ASP B 1 82 ? 12.141 -20.672 -9.664 1 90.06 82 ASP B O 1
ATOM 1729 N N . ILE B 1 83 ? 12.555 -22.172 -8 1 90.12 83 ILE B N 1
ATOM 1730 C CA . ILE B 1 83 ? 12.797 -21.141 -6.996 1 90.12 83 ILE B CA 1
ATOM 1731 C C . ILE B 1 83 ? 14.219 -20.609 -7.141 1 90.12 83 ILE B C 1
ATOM 1733 O O . ILE B 1 83 ? 14.602 -19.656 -6.465 1 90.12 83 ILE B O 1
ATOM 1737 N N . SER B 1 84 ? 15 -21.125 -8.039 1 89.31 84 SER B N 1
ATOM 1738 C CA . SER B 1 84 ? 16.406 -20.797 -8.117 1 89.31 84 SER B CA 1
ATOM 1739 C C . SER B 1 84 ? 16.625 -19.406 -8.719 1 89.31 84 SER B C 1
ATOM 1741 O O . SER B 1 84 ? 17.688 -18.812 -8.578 1 89.31 84 SER B O 1
ATOM 1743 N N . VAL B 1 85 ? 15.555 -18.953 -9.453 1 90 85 VAL B N 1
ATOM 1744 C CA . VAL B 1 85 ? 15.703 -17.656 -10.109 1 90 85 VAL B CA 1
ATOM 1745 C C . VAL B 1 85 ? 14.672 -16.688 -9.57 1 90 85 VAL B C 1
ATOM 1747 O O . VAL B 1 85 ? 13.484 -17.016 -9.461 1 90 85 VAL B O 1
ATOM 1750 N N . ILE B 1 86 ? 15.125 -15.508 -9.273 1 93.44 86 ILE B N 1
ATOM 1751 C CA . ILE B 1 86 ? 14.312 -14.398 -8.797 1 93.44 86 ILE B CA 1
ATOM 1752 C C . ILE B 1 86 ? 14.508 -13.188 -9.711 1 93.44 86 ILE B C 1
ATOM 1754 O O . ILE B 1 86 ? 15.609 -12.961 -10.227 1 93.44 86 ILE B O 1
ATOM 1758 N N . THR B 1 87 ? 13.414 -12.461 -9.906 1 95.88 87 THR B N 1
ATOM 1759 C CA . THR B 1 87 ? 13.5 -11.266 -10.734 1 95.88 87 THR B CA 1
ATOM 1760 C C . THR B 1 87 ? 13.391 -10 -9.883 1 95.88 87 THR B C 1
ATOM 1762 O O . THR B 1 87 ? 12.461 -9.867 -9.078 1 95.88 87 THR B O 1
ATOM 1765 N N . LEU B 1 88 ? 14.352 -9.133 -10.07 1 95.81 88 LEU B N 1
ATOM 1766 C CA . LEU B 1 88 ? 14.359 -7.855 -9.367 1 95.81 88 LEU B CA 1
ATOM 1767 C C . LEU B 1 88 ? 13.969 -6.719 -10.305 1 95.81 88 LEU B C 1
ATOM 1769 O O . LEU B 1 88 ? 14.523 -6.598 -11.406 1 95.81 88 LEU B O 1
ATOM 1773 N N . ASP B 1 89 ? 13.008 -5.914 -9.898 1 94.31 89 ASP B N 1
ATOM 1774 C CA . ASP B 1 89 ? 12.617 -4.715 -10.633 1 94.31 89 ASP B CA 1
ATOM 1775 C C . ASP B 1 89 ? 13.492 -3.525 -10.234 1 94.31 89 ASP B C 1
ATOM 1777 O O . ASP B 1 89 ? 13.438 -3.059 -9.094 1 94.31 89 ASP B O 1
ATOM 1781 N N . LEU B 1 90 ? 14.211 -2.953 -11.195 1 91.19 90 LEU B N 1
ATOM 1782 C CA . LEU B 1 90 ? 15.156 -1.873 -10.922 1 91.19 90 LEU B CA 1
ATOM 1783 C C . LEU B 1 90 ? 14.562 -0.522 -11.305 1 91.19 90 LEU B C 1
ATOM 1785 O O . LEU B 1 90 ? 15.211 0.514 -11.141 1 91.19 90 LEU B O 1
ATOM 1789 N N . GLY B 1 91 ? 13.352 -0.598 -11.781 1 89.06 91 GLY B N 1
ATOM 1790 C CA . GLY B 1 91 ? 12.742 0.625 -12.281 1 89.06 91 GLY B CA 1
ATOM 1791 C C . GLY B 1 91 ? 13.062 0.894 -13.742 1 89.06 91 GLY B C 1
ATOM 1792 O O . GLY B 1 91 ? 14 0.317 -14.297 1 89.06 91 GLY B O 1
ATOM 1793 N N . LEU B 1 92 ? 12.203 1.756 -14.43 1 91.06 92 LEU B N 1
ATOM 1794 C CA . LEU B 1 92 ? 12.367 2.174 -15.812 1 91.06 92 LEU B CA 1
ATOM 1795 C C . LEU B 1 92 ? 12.297 0.974 -16.75 1 91.06 92 LEU B C 1
ATOM 1797 O O . LEU B 1 92 ? 13.062 0.892 -17.719 1 91.06 92 LEU B O 1
ATOM 1801 N N . ASN B 1 93 ? 11.602 -0.115 -16.312 1 89.81 93 ASN B N 1
ATOM 1802 C CA . ASN B 1 93 ? 11.328 -1.339 -17.062 1 89.81 93 ASN B CA 1
ATOM 1803 C C . ASN B 1 93 ? 12.57 -2.219 -17.172 1 89.81 93 ASN B C 1
ATOM 1805 O O . ASN B 1 93 ? 12.742 -2.943 -18.156 1 89.81 93 ASN B O 1
ATOM 1809 N N . LEU B 1 94 ? 13.453 -1.917 -16.266 1 93.75 94 LEU B N 1
ATOM 1810 C CA . LEU B 1 94 ? 14.633 -2.771 -16.172 1 93.75 94 LEU B CA 1
ATOM 1811 C C . LEU B 1 94 ? 14.438 -3.85 -15.109 1 93.75 94 LEU B C 1
ATOM 1813 O O . LEU B 1 94 ? 13.906 -3.578 -14.031 1 93.75 94 LEU B O 1
ATOM 1817 N N . HIS B 1 95 ? 14.828 -5.047 -15.625 1 94.88 95 HIS B N 1
ATOM 1818 C CA . HIS B 1 95 ? 14.703 -6.188 -14.719 1 94.88 95 HIS B CA 1
ATOM 1819 C C . HIS B 1 95 ? 16 -6.992 -14.672 1 94.88 95 HIS B C 1
ATOM 1821 O O . HI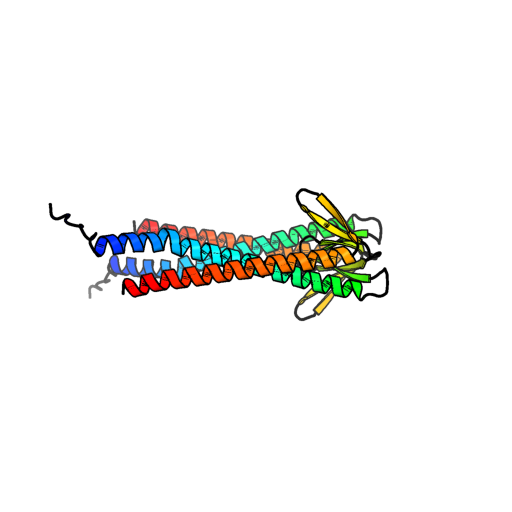S B 1 95 ? 16.719 -7.086 -15.672 1 94.88 95 HIS B O 1
ATOM 1827 N N . LEU B 1 96 ? 16.312 -7.508 -13.492 1 94.5 96 LEU B N 1
ATOM 1828 C CA . LEU B 1 96 ? 17.484 -8.344 -13.281 1 94.5 96 LEU B CA 1
ATOM 1829 C C . LEU B 1 96 ? 17.094 -9.703 -12.719 1 94.5 96 LEU B C 1
ATOM 1831 O O . LEU B 1 96 ? 16.422 -9.781 -11.688 1 94.5 96 LEU B O 1
ATOM 1835 N N . ASP B 1 97 ? 17.5 -10.734 -13.453 1 94.88 97 ASP B N 1
ATOM 1836 C CA . ASP B 1 97 ? 17.359 -12.086 -12.914 1 94.88 97 ASP B CA 1
ATOM 1837 C C . ASP B 1 97 ? 18.594 -12.484 -12.117 1 94.88 97 ASP B C 1
ATOM 1839 O O . ASP B 1 97 ? 19.719 -12.234 -12.539 1 94.88 97 ASP B O 1
ATOM 1843 N N . MET B 1 98 ? 18.344 -13.031 -10.992 1 95.06 98 MET B N 1
ATOM 1844 C CA . MET B 1 98 ? 19.453 -13.453 -10.141 1 95.06 98 MET B CA 1
ATOM 1845 C C . MET B 1 98 ? 19.094 -14.734 -9.383 1 95.06 98 MET B C 1
ATOM 1847 O O . MET B 1 98 ? 17.922 -15.062 -9.234 1 95.06 98 MET B O 1
ATOM 1851 N N . PRO B 1 99 ? 20.172 -15.492 -8.969 1 93.69 99 PRO B N 1
ATOM 1852 C CA . PRO B 1 99 ? 19.906 -16.656 -8.125 1 93.69 99 PRO B CA 1
ATOM 1853 C C . PRO B 1 99 ? 19.281 -16.281 -6.777 1 93.69 99 PRO B C 1
ATOM 1855 O O . PRO B 1 99 ? 19.531 -15.18 -6.266 1 93.69 99 PRO B O 1
ATOM 1858 N N . LEU B 1 100 ? 18.516 -17.156 -6.203 1 92.44 100 LEU B N 1
ATOM 1859 C CA . LEU B 1 100 ? 17.844 -16.953 -4.922 1 92.44 100 LEU B CA 1
ATOM 1860 C C . LEU B 1 100 ? 18.844 -16.562 -3.842 1 92.44 100 LEU B C 1
ATOM 1862 O O . LEU B 1 100 ? 18.5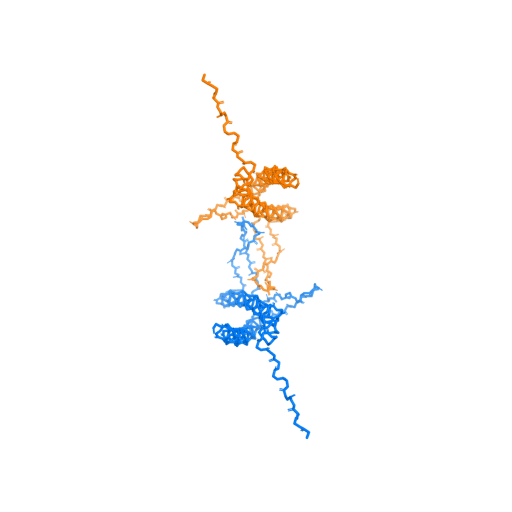62 -15.695 -3.008 1 92.44 100 LEU B O 1
ATOM 1866 N N . ALA B 1 101 ? 20.016 -17.141 -3.875 1 91 101 ALA B N 1
ATOM 1867 C CA . ALA B 1 101 ? 21.047 -16.844 -2.893 1 91 101 ALA B CA 1
ATOM 1868 C C . ALA B 1 101 ? 21.516 -15.398 -2.996 1 91 101 ALA B C 1
ATOM 1870 O O . ALA B 1 101 ? 21.734 -14.734 -1.98 1 91 101 ALA B O 1
ATOM 1871 N N . ASP B 1 102 ? 21.625 -14.914 -4.164 1 94.75 102 ASP B N 1
ATOM 1872 C CA . ASP B 1 102 ? 22.016 -13.531 -4.387 1 94.75 102 ASP B CA 1
ATOM 1873 C C . ASP B 1 102 ? 20.938 -12.562 -3.91 1 94.75 102 ASP B C 1
ATOM 1875 O O . ASP B 1 102 ? 21.25 -11.484 -3.4 1 94.75 102 ASP B O 1
ATOM 1879 N N . ALA B 1 103 ? 19.672 -12.984 -4.145 1 93.75 103 ALA B N 1
ATOM 1880 C CA . ALA B 1 103 ? 18.562 -12.164 -3.674 1 93.75 103 ALA B CA 1
ATOM 1881 C C . ALA B 1 103 ? 18.594 -12.008 -2.156 1 93.75 103 ALA B C 1
ATOM 1883 O O . ALA B 1 103 ? 18.328 -10.93 -1.628 1 93.75 103 ALA B O 1
ATOM 1884 N N . GLU B 1 104 ? 18.875 -13.055 -1.488 1 94.06 104 GLU B N 1
ATOM 1885 C CA . GLU B 1 104 ? 18.969 -13 -0.033 1 94.06 104 GLU B CA 1
ATOM 1886 C C . GLU B 1 104 ? 20.062 -12.016 0.41 1 94.06 104 GLU B C 1
ATOM 1888 O O . GLU B 1 104 ? 19.844 -11.211 1.314 1 94.06 104 GLU B O 1
ATOM 1893 N N . GLU B 1 105 ? 21.188 -12.109 -0.253 1 96.12 105 GLU B N 1
ATOM 1894 C CA . GLU B 1 105 ? 22.281 -11.203 0.069 1 96.12 105 GLU B CA 1
ATOM 1895 C C . GLU B 1 105 ? 21.922 -9.758 -0.24 1 96.12 105 GLU B C 1
ATOM 1897 O O . GLU B 1 105 ? 22.234 -8.852 0.541 1 96.12 105 GLU B O 1
ATOM 1902 N N . TYR B 1 106 ? 21.266 -9.617 -1.37 1 96 106 TYR B N 1
ATOM 1903 C CA . TYR B 1 106 ? 20.797 -8.297 -1.766 1 96 106 TYR B CA 1
ATOM 1904 C C . TYR B 1 106 ? 19.906 -7.691 -0.685 1 96 106 TYR B C 1
ATOM 1906 O O . TYR B 1 106 ? 20.094 -6.543 -0.28 1 96 106 TYR B O 1
ATOM 1914 N N . VAL B 1 107 ? 18.938 -8.414 -0.195 1 97.25 107 VAL B N 1
ATOM 1915 C CA . VAL B 1 107 ? 17.984 -7.953 0.801 1 97.25 107 VAL B CA 1
ATOM 1916 C C . VAL B 1 107 ? 18.703 -7.641 2.109 1 97.25 107 VAL B C 1
ATOM 1918 O O . VAL B 1 107 ? 18.406 -6.629 2.756 1 97.25 107 VAL B O 1
ATOM 1921 N N . LYS B 1 108 ? 19.672 -8.469 2.484 1 97.31 108 LYS B N 1
ATOM 1922 C CA . LYS B 1 108 ? 20.438 -8.25 3.705 1 97.31 108 LYS B CA 1
ATOM 1923 C C . LYS B 1 108 ? 21.219 -6.941 3.637 1 97.31 108 LYS B C 1
ATOM 1925 O O . LYS B 1 108 ? 21.219 -6.16 4.59 1 97.31 108 LYS B O 1
ATOM 1930 N N . LYS B 1 109 ? 21.797 -6.742 2.551 1 97.56 109 LYS B N 1
ATOM 1931 C CA . LYS B 1 109 ? 22.562 -5.512 2.354 1 97.56 109 LYS B CA 1
ATOM 1932 C C . LYS B 1 109 ? 21.656 -4.289 2.398 1 97.56 109 LYS B C 1
ATOM 1934 O O . LYS B 1 109 ? 21.984 -3.295 3.057 1 97.56 109 LYS B O 1
ATOM 1939 N N . LYS B 1 110 ? 20.531 -4.41 1.709 1 97.25 110 LYS B N 1
ATOM 1940 C CA . LYS B 1 110 ? 19.578 -3.309 1.696 1 97.25 110 LYS B CA 1
ATOM 1941 C C . LYS B 1 110 ? 19.078 -3.002 3.104 1 97.25 110 LYS B C 1
ATOM 1943 O O . LYS B 1 110 ? 18.984 -1.836 3.494 1 97.25 110 LYS B O 1
ATOM 1948 N N . LEU B 1 111 ? 18.828 -4.031 3.803 1 98.06 111 LEU B N 1
ATOM 1949 C CA . LEU B 1 111 ? 18.375 -3.863 5.18 1 98.06 111 LEU B CA 1
ATOM 1950 C C . LEU B 1 111 ? 19.453 -3.166 6.02 1 98.06 111 LEU B C 1
ATOM 1952 O O . LEU B 1 111 ? 19.141 -2.27 6.805 1 98.06 111 LEU B O 1
ATOM 1956 N N . GLY B 1 112 ? 20.641 -3.564 5.809 1 98.31 112 GLY B N 1
ATOM 1957 C CA . GLY B 1 112 ? 21.734 -2.922 6.516 1 98.31 112 GLY B CA 1
ATOM 1958 C C . GLY B 1 112 ? 21.844 -1.438 6.227 1 98.31 112 GLY B C 1
ATOM 1959 O O . GLY B 1 112 ? 22 -0.63 7.145 1 98.31 112 GLY B O 1
ATOM 1960 N N . ILE B 1 113 ? 21.703 -1.105 5.023 1 98.38 113 ILE B N 1
ATOM 1961 C CA . ILE B 1 113 ? 21.797 0.284 4.594 1 98.38 113 ILE B CA 1
ATOM 1962 C C . ILE B 1 113 ? 20.641 1.092 5.18 1 98.38 113 ILE B C 1
ATOM 1964 O O . ILE B 1 113 ? 20.859 2.189 5.703 1 98.38 113 ILE B O 1
ATOM 1968 N N . LEU B 1 114 ? 19.469 0.546 5.113 1 98.38 114 LEU B N 1
ATOM 1969 C CA . LEU B 1 114 ? 18.281 1.235 5.605 1 98.38 114 LEU B CA 1
ATOM 1970 C C . LEU B 1 114 ? 18.344 1.429 7.113 1 98.38 114 LEU B C 1
ATOM 1972 O O . LEU B 1 114 ? 17.938 2.467 7.633 1 98.38 114 LEU B O 1
ATOM 1976 N N . LYS B 1 115 ? 18.844 0.482 7.789 1 98.56 115 LYS B N 1
ATOM 1977 C CA . LYS B 1 115 ? 18.969 0.589 9.242 1 98.56 115 LYS B CA 1
ATOM 1978 C C . LYS B 1 115 ? 19.969 1.671 9.625 1 98.56 115 LYS B C 1
ATOM 1980 O O . LYS B 1 115 ? 19.75 2.418 10.578 1 98.56 115 LYS B O 1
ATOM 1985 N N . LYS B 1 116 ? 21.047 1.742 8.891 1 98.56 116 LYS B N 1
ATOM 1986 C CA . LYS B 1 116 ? 22.016 2.814 9.117 1 98.56 116 LYS B CA 1
ATOM 1987 C C . LYS B 1 116 ? 21.391 4.184 8.859 1 98.56 116 LYS B C 1
ATOM 1989 O O . LYS B 1 116 ? 21.609 5.125 9.625 1 98.56 116 LYS B O 1
ATOM 1994 N N . LYS B 1 117 ? 20.656 4.238 7.805 1 98.62 117 LYS B N 1
ATOM 1995 C CA . LYS B 1 117 ? 19.953 5.473 7.484 1 98.62 117 LYS B CA 1
ATOM 1996 C C . LYS B 1 117 ? 18.969 5.848 8.594 1 98.62 117 LYS B C 1
ATOM 1998 O O . LYS B 1 117 ? 18.906 7.008 9 1 98.62 117 LYS B O 1
ATOM 2003 N N . ARG B 1 118 ? 18.188 4.871 9.055 1 98.69 118 ARG B N 1
ATOM 2004 C CA . ARG B 1 118 ? 17.25 5.078 10.156 1 98.69 118 ARG B CA 1
ATOM 2005 C C . ARG B 1 118 ? 17.969 5.637 11.375 1 98.69 118 ARG B C 1
ATOM 2007 O O . ARG B 1 118 ? 17.516 6.6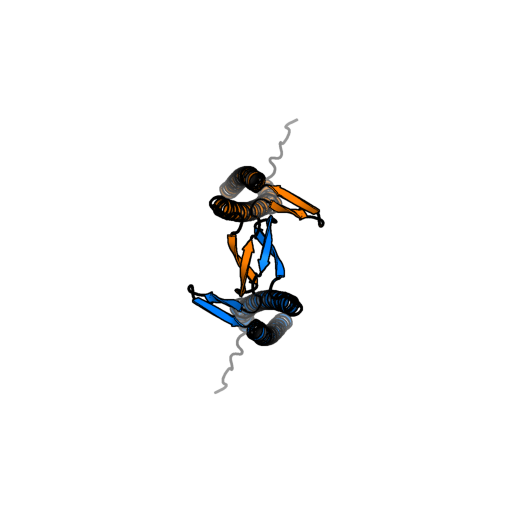09 11.984 1 98.69 118 ARG B O 1
ATOM 2014 N N . ASP B 1 119 ? 19.109 5.09 11.727 1 98.5 119 ASP B N 1
ATOM 2015 C CA . ASP B 1 119 ? 19.859 5.52 12.891 1 98.5 119 ASP B CA 1
ATOM 2016 C C . ASP B 1 119 ? 20.359 6.957 12.734 1 98.5 119 ASP B C 1
ATOM 2018 O O . ASP B 1 119 ? 20.312 7.742 13.68 1 98.5 119 ASP B O 1
ATOM 2022 N N . SER B 1 120 ? 20.828 7.27 11.57 1 98.44 120 SER B N 1
ATOM 2023 C CA . SER B 1 120 ? 21.281 8.633 11.289 1 98.44 120 SER B CA 1
ATOM 2024 C C . SER B 1 120 ? 20.141 9.633 11.422 1 98.44 120 SER B C 1
ATOM 2026 O O . SER B 1 120 ? 20.312 10.695 12.023 1 98.44 120 SER B O 1
ATOM 2028 N N . LEU B 1 121 ? 19.016 9.266 10.891 1 98.5 121 LEU B N 1
ATOM 2029 C CA . LEU B 1 121 ? 17.844 10.133 10.961 1 98.5 121 LEU B CA 1
ATOM 2030 C C . LEU B 1 121 ? 17.359 10.273 12.398 1 98.5 121 LEU B C 1
ATOM 2032 O O . LEU B 1 121 ? 16.938 11.359 12.812 1 98.5 121 LEU B O 1
ATOM 2036 N N . SER B 1 122 ? 17.375 9.211 13.109 1 98.38 122 SER B N 1
ATOM 2037 C CA . SER B 1 122 ? 16.984 9.234 14.516 1 98.38 122 SER B CA 1
ATOM 2038 C C . SER B 1 122 ? 17.875 10.18 15.32 1 98.38 122 SER B C 1
ATOM 2040 O O . SER B 1 122 ? 17.375 10.945 16.156 1 98.38 122 SER B O 1
ATOM 2042 N N . GLN B 1 123 ? 19.125 10.148 15.094 1 98.25 123 GLN B N 1
ATOM 2043 C CA . GLN B 1 123 ? 20.062 11.047 15.75 1 98.25 123 GLN B CA 1
ATOM 2044 C C . GLN B 1 123 ? 19.766 12.508 15.391 1 98.25 123 GLN B C 1
ATOM 2046 O O . GLN B 1 123 ? 19.797 13.383 16.25 1 98.25 123 GLN B O 1
ATOM 2051 N N . LYS B 1 124 ? 19.547 12.703 14.133 1 98.06 124 LYS B N 1
ATOM 2052 C CA . LYS B 1 124 ? 19.203 14.047 13.688 1 98.06 124 LYS B CA 1
ATOM 2053 C C . LYS B 1 124 ? 17.938 14.547 14.367 1 98.06 124 LYS B C 1
ATOM 2055 O O . LYS B 1 124 ? 17.859 15.711 14.781 1 98.06 124 LYS B O 1
ATOM 2060 N N . GLU B 1 125 ? 16.875 13.688 14.414 1 98.06 125 GLU B N 1
ATOM 2061 C CA . GLU B 1 125 ? 15.633 14.047 15.086 1 98.06 125 GLU B CA 1
ATOM 2062 C C . GLU B 1 125 ? 15.875 14.438 16.531 1 98.06 125 GLU B C 1
ATOM 2064 O O . GLU B 1 125 ? 15.352 15.453 17.016 1 98.06 125 GLU B O 1
ATOM 2069 N N . GLU B 1 126 ? 16.656 13.664 17.234 1 97.38 126 GLU B N 1
ATOM 2070 C CA . GLU B 1 126 ? 16.984 13.93 18.625 1 97.38 126 GLU B CA 1
ATOM 2071 C C . GLU B 1 126 ? 17.672 15.281 18.781 1 97.38 126 GLU B C 1
ATOM 2073 O O . GLU B 1 126 ? 17.375 16.031 19.703 1 97.38 126 GLU B O 1
ATOM 2078 N N . LEU B 1 127 ? 18.656 15.578 17.953 1 96.62 127 LEU B N 1
ATOM 2079 C CA . LEU B 1 127 ? 19.391 16.844 17.969 1 96.62 127 LEU B CA 1
ATOM 2080 C C . LEU B 1 127 ? 18.438 18.016 17.766 1 96.62 127 LEU B C 1
ATOM 2082 O O . LEU B 1 127 ? 18.5 19.016 18.469 1 96.62 127 LEU B O 1
ATOM 2086 N N . LEU B 1 128 ? 17.547 17.891 16.797 1 96.44 128 LEU B N 1
ATOM 2087 C CA . LEU B 1 128 ? 16.578 18.938 16.516 1 96.44 128 LEU B CA 1
ATOM 2088 C C . LEU B 1 128 ? 15.648 19.156 17.703 1 96.44 128 LEU B C 1
ATOM 2090 O O . LEU B 1 128 ? 15.359 20.312 18.062 1 96.44 128 LEU B O 1
ATOM 2094 N N . VAL B 1 129 ? 15.172 18.078 18.297 1 95.75 129 VAL B N 1
ATOM 2095 C CA . VAL B 1 129 ? 14.305 18.156 19.469 1 95.75 129 VAL B CA 1
ATOM 2096 C C . VAL B 1 129 ? 15.031 18.875 20.594 1 95.75 129 VAL B C 1
ATOM 2098 O O . VAL B 1 129 ? 14.445 19.734 21.266 1 95.75 129 VAL B O 1
ATOM 2101 N N . TRP B 1 130 ? 16.281 18.531 20.828 1 94.31 130 TRP B N 1
ATOM 2102 C CA . TRP B 1 130 ? 17.109 19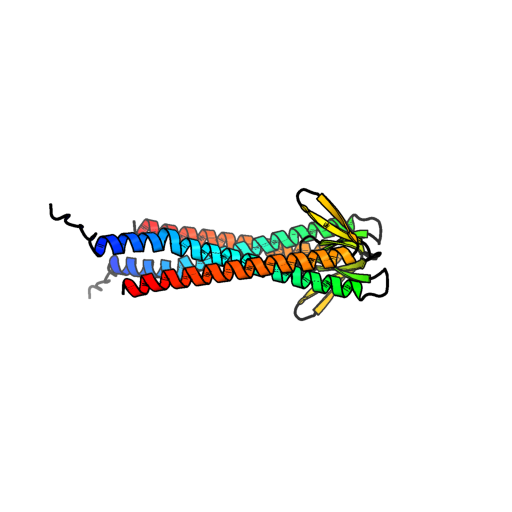.172 21.844 1 94.31 130 TRP B CA 1
ATOM 2103 C C . TRP B 1 130 ? 17.234 20.672 21.578 1 94.31 130 TRP B C 1
ATOM 2105 O O . TRP B 1 130 ? 17.078 21.484 22.484 1 94.31 130 TRP B O 1
ATOM 2115 N N . GLN B 1 131 ? 17.516 21.078 20.297 1 92.62 131 GLN B N 1
ATOM 2116 C CA . GLN B 1 131 ? 17.672 22.469 19.922 1 92.62 131 GLN B CA 1
ATOM 2117 C C . GLN B 1 131 ? 16.375 23.25 20.156 1 92.62 131 GLN B C 1
ATOM 2119 O O . GLN B 1 131 ? 16.406 24.375 20.656 1 92.62 131 GLN B O 1
ATOM 2124 N N . ILE B 1 132 ? 15.297 22.656 19.797 1 93.06 132 ILE B N 1
ATOM 2125 C CA . ILE B 1 132 ? 14 23.297 19.969 1 93.06 132 ILE B CA 1
ATOM 2126 C C . ILE B 1 132 ? 13.703 23.453 21.453 1 93.06 132 ILE B C 1
ATOM 2128 O O . ILE B 1 132 ? 13.211 24.5 21.891 1 93.06 132 ILE B O 1
ATOM 2132 N N . GLY B 1 133 ? 13.984 22.469 22.219 1 90.25 133 GLY B N 1
ATOM 2133 C CA . GLY B 1 133 ? 13.812 22.547 23.656 1 90.25 133 GLY B CA 1
ATOM 2134 C C . GLY B 1 133 ? 14.633 23.641 24.297 1 90.25 133 GLY B C 1
ATOM 2135 O O . GLY B 1 133 ? 14.164 24.328 25.203 1 90.25 133 GLY B O 1
ATOM 2136 N N . GLN B 1 134 ? 15.852 23.844 23.906 1 86.88 134 GLN B N 1
ATOM 2137 C CA . GLN B 1 134 ? 16.719 24.891 24.422 1 86.88 134 GLN B CA 1
ATOM 2138 C C . GLN B 1 134 ? 16.156 26.281 24.141 1 86.88 134 GLN B C 1
ATOM 2140 O O . GLN B 1 134 ? 16.266 27.188 24.984 1 86.88 134 GLN B O 1
ATOM 2145 N N . PHE B 1 135 ? 15.516 26.359 23 1 80.88 135 PHE B N 1
ATOM 2146 C CA . PHE B 1 135 ? 14.945 27.656 22.625 1 80.88 135 PHE B CA 1
ATOM 2147 C C . PHE B 1 135 ? 13.672 27.922 23.422 1 80.88 135 PHE B C 1
ATOM 2149 O O . PHE B 1 135 ? 13.445 29.047 23.875 1 80.88 135 PHE B O 1
ATOM 2156 N N . GLN B 1 136 ? 12.828 26.938 23.531 1 76.94 136 GLN B N 1
ATOM 2157 C CA . GLN B 1 136 ? 11.594 27.125 24.281 1 76.94 136 GLN B CA 1
ATOM 2158 C C . GLN B 1 136 ? 11.867 27.391 25.75 1 76.94 136 GLN B C 1
ATOM 2160 O O . GLN B 1 136 ? 11.18 28.188 26.391 1 76.94 136 GLN B O 1
ATOM 2165 N N . GLY B 1 137 ? 12.859 26.672 26.328 1 71.62 137 GLY B N 1
ATOM 2166 C CA . GLY B 1 137 ? 13.258 26.922 27.703 1 71.62 137 GLY B CA 1
ATOM 2167 C C . GLY B 1 137 ? 13.914 28.281 27.891 1 71.62 137 GLY B C 1
ATOM 2168 O O . GLY B 1 137 ? 13.758 28.906 28.938 1 71.62 137 GLY B O 1
ATOM 2169 N N . ALA B 1 138 ? 14.531 28.781 26.922 1 65.5 138 ALA B N 1
ATOM 2170 C CA . ALA B 1 138 ? 15.195 30.078 27.016 1 65.5 138 ALA B CA 1
ATOM 2171 C C . ALA B 1 138 ? 14.195 31.234 26.891 1 65.5 138 ALA B C 1
ATOM 2173 O O . ALA B 1 138 ? 14.445 32.344 27.375 1 65.5 138 ALA B O 1
ATOM 2174 N N . MET B 1 139 ? 13.156 30.984 26.172 1 60 139 MET B N 1
ATOM 2175 C CA . MET B 1 139 ? 12.172 32.062 26 1 60 139 MET B CA 1
ATOM 2176 C C . MET B 1 139 ? 11.172 32.062 27.156 1 60 139 MET B C 1
ATOM 2178 O O . MET B 1 139 ? 10.445 33.062 27.328 1 60 139 MET B O 1
ATOM 2182 N N . ALA B 1 140 ? 11.094 30.938 27.891 1 54.72 140 ALA B N 1
ATOM 2183 C CA . ALA B 1 140 ? 10.227 30.984 29.062 1 54.72 140 ALA B CA 1
ATOM 2184 C C . ALA B 1 140 ? 10.914 31.703 30.234 1 54.72 140 ALA B C 1
ATOM 2186 O O . ALA B 1 140 ? 12.141 31.734 30.312 1 54.72 140 ALA B O 1
#

Secondary structure (DSSP, 8-state):
---------HHHHHHHHHHHIIIIIHHHHHHHHHHHHHHHHHHHHHHHHHHHHHHHHH--SS-EEEEEEEETTEEEEEEES-TTEEEEEEETTEEEEEEHHHHHHHHHHHHHHHHHHHHHHHHHHHHHHHHHHHHHHHH-/---------HHHHHHHHHHHIIIIIHHHHHHHHHHHHHHHHHHHHHHHHHHHHHHHHH-SSS-EEEEEEEETTEEEEEEES-TTEEEEEEETTEEEEEEHHHHHHHHHHHHHHHHHHHHHHHHHHHHHHHHHHHHHHHH-

Nearest PDB structures (foldseek):
  6nr8-assembly1_5  TM=8.458E-01  e=3.523E-06  Homo sapiens
  2zdi-assembly1_C-2  TM=8.585E-01  e=9.791E-06  Pyrococcus horikoshii
  1fxk-assembly1_C-2  TM=8.434E-01  e=8.617E-06  Methanothermobacter thermautotrophicus
  6nr9-assembly1_5  TM=8.579E-01  e=4.537E-05  Homo sapiens
  6nrd-assembly1_5  TM=8.015E-01  e=3.296E-05  Homo sapiens

InterPro domains:
  IPR004127 Prefoldin alpha-like [PF02996] (28-138)
  IPR009053 Prefoldin [G3DSA:1.10.287.370] (11-140)

Foldseek 3Di:
DPPPPPPPPPVVVLVVVVCCVVPPLVVVLVVLVVVLVVLVVVLVVLVVVLVVLVVLVPDPDQKDWDWDDPDPPDIDIDMRNGQQWDWDDPDPPDIDIDGSVVVNVVSVVVSVVSVVVSVVSVVVSVVSVVVSVVSVVVVD/DPPPPVPPPPVVVLVVVVCCVVPPLVVVLVVLVVVLVVLVVVLVVLVVVLVVLVVLVPDPDQKDWDWDDPDPPDIDIDMRNGQQWDWDDPDPPDIDIDGSVVVNVVSVVVSVVSVVVSVVSVVVSVVSVVVSVVSVVVVD

Sequence (280 aa):
MSANSSTPSRTTQSQVYSAHLRNALLPELENTRQRLSTVETDIAEYALLKDKIDGLQKEKGKEVNTMSEMGAGVWVHTTIPDISVITLDLGLNLHLDMPLADAEEYVKKKLGILKKKRDSLSQKEELLVWQIGQFQGAMAMSANSSTPSRTTQSQVYSAHLRNALLPELENTRQRLSTVETDIAEYALLKDKIDGLQKEKGKEVNTMSEMGAGVWVHTTIPDISVITLDLGLNLHLDMPLADAEEYVKKKLGILKKKRDSLSQKEELLVWQIGQFQGAMA

Solvent-accessible surface area (backbone atoms only — not comparable to full-atom values): 15180 Å² total; per-residue (Å²): 134,83,76,75,74,72,68,73,51,71,65,56,53,49,47,52,46,49,46,44,41,64,71,44,52,47,53,49,42,53,51,39,52,52,51,40,52,51,41,51,52,50,44,53,44,48,52,52,30,49,52,53,52,53,52,57,65,69,47,89,56,51,57,43,83,47,73,37,78,67,43,92,48,29,32,33,57,27,32,27,69,51,62,58,48,32,36,37,55,74,55,97,89,35,74,44,79,40,45,42,71,54,50,52,51,50,48,53,51,50,46,53,52,45,51,52,51,41,53,53,39,50,52,51,43,51,52,44,53,52,54,51,48,54,48,56,59,64,71,97,135,82,77,74,75,73,69,72,51,70,65,54,54,50,47,52,46,49,46,43,42,63,70,43,52,49,52,49,42,52,50,37,51,51,51,39,52,52,42,52,53,50,44,52,46,46,52,51,29,47,52,52,52,54,53,57,65,69,46,90,56,51,55,42,83,47,73,37,79,67,43,93,48,28,32,35,60,27,31,27,68,52,62,58,49,31,37,37,55,74,54,97,90,36,74,44,79,40,46,44,70,54,50,52,51,50,46,51,51,50,46,53,53,43,51,52,49,42,52,53,38,51,52,50,42,51,52,46,53,51,54,52,48,54,50,56,60,66,72,97

Radius of gyration: 29.55 Å; Cα contacts (8 Å, |Δi|>4): 301; chains: 2; bounding box: 84×84×52 Å

Organism: Cryptococcus deneoformans (strain JEC21 / ATCC MYA-565) (NCBI:txid214684)

pLDDT: mean 88.8, std 13.0, range [38.84, 98.69]